Protein AF-A0A067NJ25-F1 (afdb_monomer_lite)

Radius of gyration: 24.59 Å; chains: 1; bounding box: 55×60×72 Å

pLDDT: mean 83.54, std 17.55, range [33.25, 97.06]

Foldseek 3Di:
DDDDDDDDDDPPPPPPPPPLPDAQQAEEEEEEADVVLCVLQVLQVQLCVVSVHHYAYEHEYPDDDWDWDWDDDPPDIRIYTYDHLVCVLVVLVPPPPPPPRAHAEYEYEDDPPVSVVVVVVSCCVSRVRHDYQYFYSVCSNVCSCNSVDDPVCRSCVPVDADEAEAEDAECLPVVVVVLVVQQPDDPRLAAYEYEYEYEPRHDPSNVCCQVPDDRPRYYYYYHYDDPPDD

Secondary structure (DSSP, 8-state):
----PPP--------------SS---EEEEEES-HHHHHHHHHHHHHHHHTT-EEEEEEE-S-SS-EEEEEEETTEEEEEEEE-GGGHHHHHH---TTTT--EEEEEEE---HHHHHHHHHHHHHH-TTSEEEEE-GGGGGG-GGGGG--HHHHHTTTS---EEEEEESS-HHHHHHHHHHHHTS--TT---EEEEEEETT--HHHHHHHHT---TTS-EEEEEE-----

Organism: Pleurotus ostreatus (strain PC15) (NCBI:txid1137138)

Structure (mmCIF, N/CA/C/O backbone):
data_AF-A0A067NJ25-F1
#
_entry.id   AF-A0A067NJ25-F1
#
loop_
_atom_site.group_PDB
_atom_site.id
_atom_site.type_symbol
_atom_site.label_atom_id
_atom_site.label_alt_id
_atom_site.label_comp_id
_atom_site.label_asym_id
_atom_site.label_entity_id
_atom_site.label_seq_id
_atom_site.pdbx_PDB_ins_code
_atom_site.Cartn_x
_atom_site.Cartn_y
_atom_site.Cartn_z
_atom_site.occupancy
_atom_site.B_iso_or_equiv
_atom_site.auth_seq_id
_atom_site.auth_comp_id
_atom_site.auth_asym_id
_atom_site.auth_atom_id
_atom_site.pdbx_PDB_model_num
ATOM 1 N N . MET A 1 1 ? 23.945 -43.051 46.269 1.00 44.06 1 MET A N 1
ATOM 2 C CA . MET A 1 1 ? 24.502 -42.043 45.344 1.00 44.06 1 MET A CA 1
ATOM 3 C C . MET A 1 1 ? 24.541 -42.675 43.962 1.00 44.06 1 MET A C 1
ATOM 5 O O . MET A 1 1 ? 25.275 -43.637 43.794 1.00 44.06 1 MET A O 1
ATOM 9 N N . GLY A 1 2 ? 23.684 -42.213 43.044 1.00 45.31 2 GLY A N 1
ATOM 10 C CA . GLY A 1 2 ? 23.635 -42.672 41.648 1.00 45.31 2 GLY A CA 1
ATOM 11 C C . GLY A 1 2 ? 22.302 -43.292 41.212 1.00 45.31 2 GLY A C 1
ATOM 12 O O . GLY A 1 2 ? 22.283 -44.453 40.821 1.00 45.31 2 GLY A O 1
ATOM 13 N N . GLU A 1 3 ? 21.198 -42.540 41.275 1.00 41.50 3 GLU A N 1
ATOM 14 C CA . GLU A 1 3 ? 19.970 -42.895 40.547 1.00 41.50 3 GLU A CA 1
ATOM 15 C C . GLU A 1 3 ? 20.104 -42.491 39.073 1.00 41.50 3 GLU A C 1
ATOM 17 O O . GLU A 1 3 ? 20.528 -41.385 38.738 1.00 41.50 3 GLU A O 1
ATOM 22 N N . LYS A 1 4 ? 19.781 -43.445 38.201 1.00 45.09 4 LYS A N 1
ATOM 23 C CA . LYS A 1 4 ? 19.880 -43.391 36.744 1.00 45.09 4 LYS A CA 1
ATOM 24 C C . LYS A 1 4 ? 18.556 -42.824 36.212 1.00 45.09 4 LYS A C 1
ATOM 26 O O . LYS A 1 4 ? 17.523 -43.471 36.358 1.00 45.09 4 LYS A O 1
ATOM 31 N N . GLY A 1 5 ? 18.578 -41.609 35.664 1.00 46.38 5 GLY A N 1
ATOM 32 C CA . GLY A 1 5 ? 17.395 -40.947 35.098 1.00 46.38 5 GLY A CA 1
ATOM 33 C C . GLY A 1 5 ? 16.922 -41.594 33.786 1.00 46.38 5 GLY A C 1
ATOM 34 O O . GLY A 1 5 ? 17.742 -42.204 33.092 1.00 46.38 5 GLY A O 1
ATOM 35 N N . PRO A 1 6 ? 15.625 -41.491 33.439 1.00 50.97 6 PRO A N 1
ATOM 36 C CA . PRO A 1 6 ? 15.104 -42.053 32.207 1.00 50.97 6 PRO A CA 1
ATOM 37 C C . PRO A 1 6 ? 15.310 -41.108 31.020 1.00 50.97 6 PRO A C 1
ATOM 39 O O . PRO A 1 6 ? 15.123 -39.895 31.104 1.00 50.97 6 PRO A O 1
ATOM 42 N N . ASP A 1 7 ? 15.681 -41.743 29.917 1.00 48.94 7 ASP A N 1
ATOM 43 C CA . ASP A 1 7 ? 15.799 -41.239 28.556 1.00 48.94 7 ASP A CA 1
ATOM 44 C C . ASP A 1 7 ? 14.390 -40.946 28.006 1.00 48.94 7 ASP A C 1
ATOM 46 O O . ASP A 1 7 ? 13.546 -41.846 27.949 1.00 48.94 7 ASP A O 1
ATOM 50 N N . ILE A 1 8 ? 14.099 -39.689 27.657 1.00 46.50 8 ILE A N 1
ATOM 51 C CA . ILE A 1 8 ? 12.827 -39.29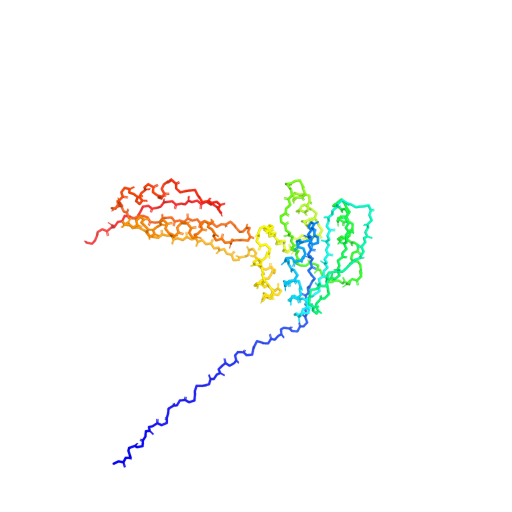1 27.042 1.00 46.50 8 ILE A CA 1
ATOM 52 C C . ILE A 1 8 ? 13.109 -38.332 25.888 1.00 46.50 8 ILE A C 1
ATOM 54 O O . ILE A 1 8 ? 13.515 -37.192 26.093 1.00 46.50 8 ILE A O 1
ATOM 58 N N . GLY A 1 9 ? 12.762 -38.794 24.687 1.00 36.44 9 GLY A N 1
ATOM 59 C CA . GLY A 1 9 ? 12.111 -37.951 23.690 1.00 36.44 9 GLY A CA 1
ATOM 60 C C . GLY A 1 9 ? 13.034 -37.234 22.719 1.00 36.44 9 GLY A C 1
ATOM 61 O O . GLY A 1 9 ? 13.285 -36.041 22.838 1.00 36.44 9 GLY A O 1
ATOM 62 N N . SER A 1 10 ? 13.427 -37.950 21.669 1.00 39.03 10 SER A N 1
ATOM 63 C CA . SER A 1 10 ? 13.806 -37.364 20.388 1.00 39.03 10 SER A CA 1
ATOM 64 C C . SER A 1 10 ? 12.640 -36.535 19.828 1.00 39.03 10 SER A C 1
ATOM 66 O O . SER A 1 10 ? 11.721 -37.082 19.211 1.00 39.03 10 SER A O 1
ATOM 68 N N . GLU A 1 11 ? 12.656 -35.219 20.031 1.00 39.94 11 GLU A N 1
ATOM 69 C CA . GLU A 1 11 ? 11.795 -34.310 19.277 1.00 39.94 11 GLU A CA 1
ATOM 70 C C . GLU A 1 11 ? 12.277 -34.269 17.826 1.00 39.94 11 GLU A C 1
ATOM 72 O O . GLU A 1 11 ? 13.277 -33.640 17.468 1.00 39.94 11 GLU A O 1
ATOM 77 N N . ALA A 1 12 ? 11.546 -34.994 16.983 1.00 36.12 12 ALA A N 1
ATOM 78 C CA . ALA A 1 12 ? 11.598 -34.868 15.544 1.00 36.12 12 ALA A CA 1
ATOM 79 C C . ALA A 1 12 ? 11.289 -33.411 15.171 1.00 36.12 12 ALA A C 1
ATOM 81 O O . ALA A 1 12 ? 10.137 -32.975 15.175 1.00 36.12 12 ALA A O 1
ATOM 82 N N . ARG A 1 13 ? 12.332 -32.649 14.834 1.00 35.91 13 ARG A N 1
ATOM 83 C CA . ARG A 1 13 ? 12.186 -31.400 14.091 1.00 35.91 13 ARG A CA 1
ATOM 84 C C . ARG A 1 13 ? 11.550 -31.742 12.746 1.00 35.91 13 ARG A C 1
ATOM 86 O O . ARG A 1 13 ? 12.239 -32.160 11.819 1.00 35.91 13 ARG A O 1
ATOM 93 N N . LEU A 1 14 ? 10.241 -31.531 12.641 1.00 37.19 14 LEU A N 1
ATOM 94 C CA . LEU A 1 14 ? 9.582 -31.240 11.374 1.00 37.19 14 LEU A CA 1
ATOM 95 C C . LEU A 1 14 ? 10.179 -29.929 10.848 1.00 37.19 14 LEU A C 1
ATOM 97 O O . LEU A 1 14 ? 9.635 -28.845 11.035 1.00 37.19 14 LEU A O 1
ATOM 101 N N . ALA A 1 15 ? 11.345 -30.032 10.213 1.00 36.03 15 ALA A N 1
ATOM 102 C CA . ALA A 1 15 ? 11.743 -29.073 9.208 1.00 36.03 15 ALA A CA 1
ATOM 103 C C . ALA A 1 15 ? 10.715 -29.222 8.085 1.00 36.03 15 ALA A C 1
ATOM 105 O O . ALA A 1 15 ? 10.777 -30.159 7.290 1.00 36.03 15 ALA A O 1
ATOM 106 N N . GLN A 1 16 ? 9.709 -28.350 8.082 1.00 40.19 16 GLN A N 1
ATOM 107 C CA . GLN A 1 16 ? 8.906 -28.128 6.893 1.00 40.19 16 GLN A CA 1
ATOM 108 C C . GLN A 1 16 ? 9.882 -27.679 5.807 1.00 40.19 16 GLN A C 1
ATOM 110 O O . GLN A 1 16 ? 10.397 -26.563 5.840 1.00 40.19 16 GLN A O 1
ATOM 115 N N . SER A 1 17 ? 10.194 -28.604 4.899 1.00 33.25 17 SER A N 1
ATOM 116 C CA . SER A 1 17 ? 10.753 -28.289 3.593 1.00 33.25 17 SER A CA 1
ATOM 117 C C . SER A 1 17 ? 9.773 -27.323 2.948 1.00 33.25 17 SER A C 1
ATOM 119 O O . SER A 1 17 ? 8.694 -27.724 2.514 1.00 33.25 17 SER A O 1
ATOM 121 N N . ILE A 1 18 ? 10.096 -26.033 2.975 1.00 45.59 18 ILE A N 1
ATOM 122 C CA . ILE A 1 18 ? 9.466 -25.079 2.076 1.00 45.59 18 ILE A CA 1
ATOM 123 C C . ILE A 1 18 ? 10.049 -25.438 0.718 1.00 45.59 18 ILE A C 1
ATOM 125 O O . ILE A 1 18 ? 11.137 -24.984 0.367 1.00 45.59 18 ILE A O 1
ATOM 129 N N . ASP A 1 19 ? 9.353 -26.317 0.002 1.00 36.47 19 ASP A N 1
ATOM 130 C CA . ASP A 1 19 ? 9.586 -26.524 -1.417 1.00 36.47 19 ASP A CA 1
ATOM 131 C C . ASP A 1 19 ? 9.537 -25.143 -2.071 1.00 36.47 19 ASP A C 1
ATOM 133 O O . ASP A 1 19 ? 8.488 -24.499 -2.137 1.00 36.47 19 ASP A O 1
ATOM 137 N N . HIS A 1 20 ? 10.703 -24.635 -2.472 1.00 43.62 20 HIS A N 1
ATOM 138 C CA . HIS A 1 20 ? 10.777 -23.444 -3.297 1.00 43.62 20 HIS A CA 1
ATOM 139 C C . HIS A 1 20 ? 10.057 -23.764 -4.606 1.00 43.62 20 HIS A C 1
ATOM 141 O O . HIS A 1 20 ? 10.480 -24.689 -5.309 1.00 43.62 20 HIS A O 1
ATOM 147 N N . PRO A 1 21 ? 8.968 -23.049 -4.941 1.00 46.62 21 PRO A N 1
ATOM 148 C CA . PRO A 1 21 ? 8.290 -23.277 -6.196 1.00 46.62 21 PRO A CA 1
ATOM 149 C C . PRO A 1 21 ? 9.276 -23.029 -7.337 1.00 46.62 21 PRO A C 1
ATOM 151 O O . PRO A 1 21 ? 9.979 -22.020 -7.398 1.00 46.62 21 PRO A O 1
ATOM 154 N N . SER A 1 22 ? 9.326 -24.015 -8.224 1.00 49.44 22 SER A N 1
ATOM 155 C CA . SER A 1 22 ? 9.933 -23.968 -9.544 1.00 49.44 22 SER A CA 1
ATOM 156 C C . SER A 1 22 ? 9.661 -22.632 -10.237 1.00 49.44 22 SER A C 1
ATOM 158 O O . SER A 1 22 ? 8.503 -22.350 -10.514 1.00 49.44 22 SER A O 1
ATOM 160 N N . ALA A 1 23 ? 10.731 -21.895 -10.550 1.00 50.03 23 ALA A N 1
ATOM 161 C CA . ALA A 1 23 ? 10.810 -20.703 -11.400 1.00 50.03 23 ALA A CA 1
ATOM 162 C C . ALA A 1 23 ? 9.822 -19.543 -11.090 1.00 50.03 23 ALA A C 1
ATOM 164 O O . ALA A 1 23 ? 8.614 -19.733 -10.993 1.00 50.03 23 ALA A O 1
ATOM 165 N N . PRO A 1 24 ? 10.298 -18.291 -11.015 1.00 53.53 24 PRO A N 1
ATOM 166 C CA . PRO A 1 24 ? 9.438 -17.131 -10.808 1.00 53.53 24 PRO A CA 1
ATOM 167 C C . PRO A 1 24 ? 8.574 -16.902 -12.057 1.00 53.53 24 PRO A C 1
ATOM 169 O O . PRO A 1 24 ? 9.000 -16.282 -13.028 1.00 53.53 24 PRO A O 1
ATOM 172 N N . SER A 1 25 ? 7.352 -17.433 -12.057 1.00 64.12 25 SER A N 1
ATOM 173 C CA . SER A 1 25 ? 6.362 -17.163 -13.096 1.00 64.12 25 SER A CA 1
ATOM 174 C C . SER A 1 25 ? 5.618 -15.878 -12.739 1.00 64.12 25 SER A C 1
ATOM 176 O O . S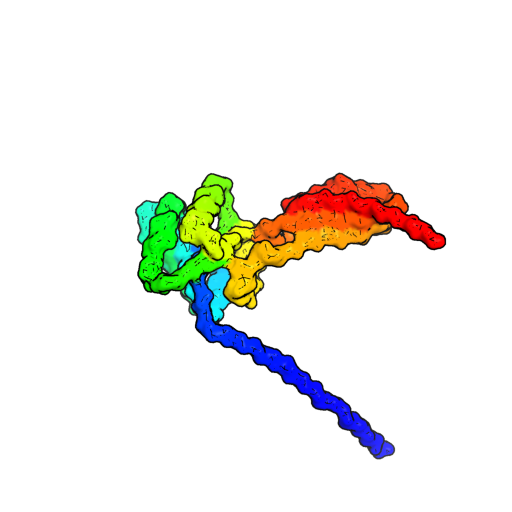ER A 1 25 ? 4.565 -15.932 -12.107 1.00 64.12 25 SER A O 1
ATOM 178 N N . GLY A 1 26 ? 6.193 -14.728 -13.083 1.00 69.75 26 GLY A N 1
ATOM 179 C CA . GLY A 1 26 ? 5.456 -13.473 -13.035 1.00 69.75 26 GLY A CA 1
ATOM 180 C C . GLY A 1 26 ? 6.330 -12.226 -13.008 1.00 69.75 26 GLY A C 1
ATOM 181 O O . GLY A 1 26 ? 7.384 -12.183 -12.371 1.00 69.75 26 GLY A O 1
ATOM 182 N N . GLN A 1 27 ? 5.871 -11.206 -13.727 1.00 85.19 27 GLN A N 1
ATOM 183 C CA . GLN A 1 27 ? 6.541 -9.920 -13.846 1.00 85.19 27 GLN A CA 1
ATOM 184 C C . GLN A 1 27 ? 5.904 -8.892 -12.909 1.00 85.19 27 GLN A C 1
ATOM 186 O O . GLN A 1 27 ? 4.675 -8.820 -12.778 1.00 85.19 27 GLN A O 1
ATOM 191 N N . MET A 1 28 ? 6.755 -8.078 -12.282 1.00 91.12 28 MET A N 1
ATOM 192 C CA . MET A 1 28 ? 6.346 -6.960 -11.441 1.00 91.12 28 MET A CA 1
ATOM 193 C C . MET A 1 28 ? 6.800 -5.621 -12.013 1.00 91.12 28 MET A C 1
ATOM 195 O O . MET A 1 28 ? 7.911 -5.494 -12.531 1.00 91.12 28 MET A O 1
ATOM 199 N N . TYR A 1 29 ? 5.975 -4.596 -11.830 1.00 92.69 29 TYR A N 1
ATOM 200 C CA . TYR A 1 29 ? 6.386 -3.210 -12.021 1.00 92.69 29 TYR A CA 1
ATOM 201 C C . TYR A 1 29 ? 6.438 -2.479 -10.691 1.00 92.69 29 TYR A C 1
ATOM 203 O O . TYR A 1 29 ? 5.554 -2.627 -9.850 1.00 92.69 29 TYR A O 1
ATOM 211 N N . LEU A 1 30 ? 7.454 -1.642 -10.540 1.00 94.81 30 LEU A N 1
ATOM 212 C CA . LEU A 1 30 ? 7.577 -0.673 -9.468 1.00 94.81 30 LEU A CA 1
ATOM 213 C C . LEU A 1 30 ? 7.558 0.724 -10.089 1.00 94.81 30 LEU A C 1
ATOM 215 O O . LEU A 1 30 ? 8.507 1.106 -10.767 1.00 94.81 30 LEU A O 1
ATOM 219 N N . VAL A 1 31 ? 6.472 1.472 -9.894 1.00 93.81 31 VAL A N 1
ATOM 220 C CA . VAL A 1 31 ? 6.268 2.796 -10.501 1.00 93.81 31 VAL A CA 1
ATOM 221 C C . VAL A 1 31 ? 6.258 3.862 -9.411 1.00 93.81 31 VAL A C 1
ATOM 223 O O . VAL A 1 31 ? 5.335 3.913 -8.601 1.00 93.81 31 VAL A O 1
ATOM 226 N N . LEU A 1 32 ? 7.279 4.717 -9.378 1.00 94.31 32 LEU A N 1
ATOM 227 C CA . LEU A 1 32 ? 7.506 5.661 -8.279 1.00 94.31 32 LEU A CA 1
ATOM 228 C C . LEU A 1 32 ? 7.754 7.095 -8.781 1.00 94.31 32 LEU A C 1
ATOM 230 O O . LEU A 1 32 ? 8.290 7.276 -9.871 1.00 94.31 32 LEU A O 1
ATOM 234 N N . PRO A 1 33 ? 7.404 8.136 -8.009 1.00 91.69 33 PRO A N 1
ATOM 235 C CA . PRO A 1 33 ? 7.607 9.520 -8.429 1.00 91.69 33 PRO A CA 1
ATOM 236 C C . PRO A 1 33 ? 9.072 9.968 -8.368 1.00 91.69 33 PRO A C 1
ATOM 238 O O . PRO A 1 33 ? 9.503 10.809 -9.153 1.00 91.69 33 PRO A O 1
ATOM 241 N N . THR A 1 34 ? 9.870 9.464 -7.422 1.00 92.44 34 THR A N 1
ATOM 242 C CA . THR A 1 34 ? 11.241 9.957 -7.232 1.00 92.44 34 THR A CA 1
ATOM 243 C C . THR A 1 34 ? 12.251 8.850 -6.949 1.00 92.44 34 THR A C 1
ATOM 245 O O . THR A 1 34 ? 11.924 7.758 -6.492 1.00 92.44 34 THR A O 1
ATOM 248 N N . VAL A 1 35 ? 13.533 9.169 -7.163 1.00 94.12 35 VAL A N 1
ATOM 249 C CA . VAL A 1 35 ? 14.655 8.303 -6.759 1.00 94.12 35 VAL A CA 1
ATOM 250 C C . VAL A 1 35 ? 14.689 8.118 -5.238 1.00 94.12 35 VAL A C 1
ATOM 252 O O . VAL A 1 35 ? 15.165 7.095 -4.757 1.00 94.12 35 VAL A O 1
ATOM 255 N N . GLN A 1 36 ? 14.186 9.091 -4.470 1.00 95.31 36 GLN A N 1
ATOM 256 C CA . GLN A 1 36 ? 14.100 8.966 -3.018 1.00 95.31 36 GLN A CA 1
ATOM 257 C C . GLN A 1 36 ? 13.078 7.898 -2.615 1.00 95.31 36 GLN A C 1
ATOM 259 O O . GLN A 1 36 ? 13.407 7.048 -1.795 1.00 95.31 36 GLN A O 1
ATOM 264 N N . ASP A 1 37 ? 11.908 7.864 -3.257 1.00 95.75 37 ASP A N 1
ATOM 265 C CA . ASP A 1 37 ? 10.915 6.805 -3.024 1.00 95.75 37 ASP A CA 1
ATOM 266 C C . ASP A 1 37 ? 11.494 5.427 -3.382 1.00 95.75 37 ASP A C 1
ATOM 268 O O . ASP A 1 37 ? 11.318 4.454 -2.650 1.00 95.75 37 ASP A O 1
ATOM 272 N N . LEU A 1 38 ? 12.262 5.351 -4.479 1.00 96.56 38 LEU A N 1
ATOM 273 C CA . LEU A 1 38 ? 12.970 4.126 -4.859 1.00 96.56 38 LEU A CA 1
ATOM 274 C C . LEU A 1 38 ? 14.017 3.719 -3.824 1.00 96.56 38 LEU A C 1
ATOM 276 O O . LEU A 1 38 ? 14.176 2.533 -3.563 1.00 96.56 38 LEU A O 1
ATOM 280 N N . ARG A 1 39 ? 14.727 4.673 -3.219 1.00 96.94 39 ARG A N 1
ATOM 281 C CA . ARG A 1 39 ? 15.700 4.391 -2.158 1.00 96.94 39 ARG A CA 1
ATOM 282 C C . ARG A 1 39 ? 15.033 3.818 -0.914 1.00 96.94 39 ARG A C 1
ATOM 284 O O . ARG A 1 39 ? 15.577 2.895 -0.317 1.00 96.94 39 ARG A O 1
ATOM 291 N N . GLU A 1 40 ? 13.862 4.325 -0.550 1.00 96.94 40 GLU A N 1
ATOM 292 C CA . GLU A 1 40 ? 13.093 3.817 0.590 1.00 96.94 40 GLU A CA 1
ATOM 293 C C . GLU A 1 40 ? 12.525 2.418 0.325 1.00 96.94 40 GLU A C 1
ATOM 295 O O . GLU A 1 40 ? 12.551 1.570 1.214 1.00 96.94 40 GLU A O 1
ATOM 300 N N . LEU A 1 41 ? 12.115 2.136 -0.917 1.00 96.56 41 LEU A N 1
ATOM 301 C CA . LEU A 1 41 ? 11.682 0.803 -1.354 1.00 96.56 41 LEU A CA 1
ATOM 302 C C . LEU A 1 41 ? 12.816 -0.120 -1.815 1.00 96.56 41 LEU A C 1
ATOM 304 O O . LEU A 1 41 ? 12.564 -1.289 -2.116 1.00 96.56 41 LEU A O 1
ATOM 308 N N . ALA A 1 42 ? 14.066 0.346 -1.846 1.00 96.75 42 ALA A N 1
ATOM 309 C CA . ALA A 1 42 ? 15.192 -0.447 -2.324 1.00 96.75 42 ALA A CA 1
ATOM 310 C C . ALA A 1 42 ? 15.345 -1.780 -1.570 1.00 96.75 42 ALA A C 1
ATOM 312 O O . ALA A 1 42 ? 15.544 -2.796 -2.236 1.00 96.75 42 ALA A O 1
ATOM 313 N N . PRO A 1 43 ? 15.181 -1.854 -0.229 1.00 96.31 43 PRO A N 1
ATOM 314 C CA . PRO A 1 43 ? 15.214 -3.134 0.480 1.00 96.31 43 PRO A CA 1
ATOM 315 C C . PRO A 1 43 ? 14.177 -4.142 -0.040 1.00 96.31 43 PRO A C 1
ATOM 317 O O . PRO A 1 43 ? 14.488 -5.328 -0.157 1.00 96.31 43 PRO A O 1
ATOM 320 N N . VAL A 1 44 ? 12.977 -3.671 -0.400 1.00 96.12 44 VAL A N 1
ATOM 321 C CA . VAL A 1 44 ? 11.898 -4.499 -0.960 1.00 96.12 44 VAL A CA 1
ATOM 322 C C . VAL A 1 44 ? 12.255 -4.966 -2.365 1.00 96.12 44 VAL A C 1
ATOM 324 O O . VAL A 1 44 ? 12.255 -6.167 -2.633 1.00 96.12 44 VAL A O 1
ATOM 327 N N . ALA A 1 45 ? 12.640 -4.032 -3.238 1.00 96.12 45 ALA A N 1
ATOM 328 C CA . ALA A 1 45 ? 13.008 -4.338 -4.616 1.00 96.12 45 ALA A CA 1
ATOM 329 C C . ALA A 1 45 ? 14.171 -5.341 -4.689 1.00 96.12 45 ALA A C 1
ATOM 331 O O . ALA A 1 45 ? 14.110 -6.341 -5.403 1.00 96.12 45 ALA A O 1
ATOM 332 N N . CYS A 1 46 ? 15.203 -5.128 -3.874 1.00 96.06 46 CYS A N 1
ATOM 333 C CA . CYS A 1 46 ? 16.344 -6.027 -3.765 1.00 96.06 46 CYS A CA 1
ATOM 334 C C . CYS A 1 46 ? 15.972 -7.399 -3.198 1.00 96.06 46 CYS A C 1
ATOM 336 O O . CYS A 1 46 ? 16.532 -8.408 -3.626 1.00 96.06 46 CYS A O 1
ATOM 338 N N . GLY A 1 47 ? 15.046 -7.458 -2.238 1.00 94.38 47 GLY A N 1
ATOM 339 C CA . GLY A 1 47 ? 14.527 -8.718 -1.712 1.00 94.38 47 GLY A CA 1
ATOM 340 C C . GLY A 1 47 ? 13.816 -9.542 -2.784 1.00 94.38 47 GLY A C 1
ATOM 341 O O . GLY A 1 47 ? 14.105 -10.727 -2.939 1.00 94.38 47 GLY A O 1
ATOM 342 N N . PHE A 1 48 ? 12.973 -8.896 -3.588 1.00 93.50 48 PHE A N 1
ATOM 343 C CA . PHE A 1 48 ? 12.286 -9.524 -4.715 1.00 93.50 48 PHE A CA 1
ATOM 344 C C . PHE A 1 48 ? 13.249 -10.027 -5.797 1.00 93.50 48 PHE A C 1
ATOM 346 O O . PHE A 1 48 ? 13.125 -11.172 -6.230 1.00 93.50 48 PHE A O 1
ATOM 353 N N . LEU A 1 49 ? 14.264 -9.238 -6.166 1.00 92.12 49 LEU A N 1
ATOM 354 C CA . LEU A 1 49 ? 15.301 -9.684 -7.105 1.00 92.12 49 LEU A CA 1
ATOM 355 C C . LEU A 1 49 ? 16.088 -10.891 -6.571 1.00 92.12 49 LEU A C 1
ATOM 357 O O . LEU A 1 49 ? 16.364 -11.825 -7.319 1.00 92.12 49 LEU A O 1
ATOM 361 N N . LYS A 1 50 ? 16.413 -10.920 -5.270 1.00 92.06 50 LYS A N 1
ATOM 362 C CA . LYS A 1 50 ? 17.093 -12.065 -4.633 1.00 92.06 50 LYS A CA 1
ATOM 363 C C . LYS A 1 50 ? 16.252 -13.344 -4.636 1.00 92.06 50 LYS A C 1
ATOM 365 O O . LYS A 1 50 ? 16.824 -14.428 -4.658 1.00 92.06 50 LYS A O 1
ATOM 370 N N . GLN A 1 51 ? 14.924 -13.226 -4.630 1.00 89.75 51 GLN A N 1
ATOM 371 C CA . GLN A 1 51 ? 13.998 -14.357 -4.786 1.00 89.75 51 GLN A CA 1
ATOM 372 C C . GLN A 1 51 ? 13.804 -14.785 -6.247 1.00 89.75 51 GLN A C 1
ATOM 374 O O . GLN A 1 51 ? 13.139 -15.782 -6.513 1.00 89.75 51 GLN A O 1
ATOM 379 N N . GLY A 1 52 ? 14.394 -14.051 -7.194 1.00 89.38 52 GLY A N 1
ATOM 380 C CA . GLY A 1 52 ? 14.331 -14.335 -8.623 1.00 89.38 52 GLY A CA 1
ATOM 381 C C . GLY A 1 52 ? 13.196 -13.630 -9.365 1.00 89.38 52 GLY A C 1
ATOM 382 O O . GLY A 1 52 ? 13.077 -13.822 -10.571 1.00 89.38 52 GLY A O 1
ATOM 383 N N . TYR A 1 53 ? 12.369 -12.808 -8.713 1.00 88.44 53 TYR A N 1
ATOM 384 C CA . TYR A 1 53 ? 11.286 -12.116 -9.417 1.00 88.44 53 TYR A CA 1
ATOM 385 C C . TYR A 1 53 ? 11.824 -11.150 -10.478 1.00 88.44 53 TYR A C 1
ATOM 387 O O . TYR A 1 53 ? 12.787 -10.418 -10.244 1.00 88.44 53 TYR A O 1
ATOM 395 N N . LEU A 1 54 ? 11.164 -11.121 -11.639 1.00 89.00 54 LEU A N 1
ATOM 396 C CA . LEU A 1 54 ? 11.458 -10.161 -12.698 1.00 89.00 54 LEU A CA 1
ATOM 397 C C . LEU A 1 54 ? 10.773 -8.836 -12.379 1.00 89.00 54 LEU A C 1
ATOM 399 O O . LEU A 1 54 ? 9.557 -8.787 -12.186 1.00 89.00 54 LEU A O 1
ATOM 403 N N . MET A 1 55 ? 11.552 -7.758 -12.338 1.00 89.69 55 MET A N 1
ATOM 404 C CA . MET A 1 55 ? 11.056 -6.440 -11.965 1.00 89.69 55 MET A CA 1
ATOM 405 C C . MET A 1 55 ? 11.485 -5.371 -12.957 1.00 89.69 55 MET A C 1
ATOM 407 O O . MET A 1 55 ? 12.653 -5.298 -13.336 1.00 89.69 55 MET A O 1
ATOM 411 N N . LYS A 1 56 ? 10.543 -4.495 -13.306 1.00 91.50 56 LYS A N 1
ATOM 412 C CA . LYS A 1 56 ? 10.816 -3.236 -13.996 1.00 91.50 56 LYS A CA 1
ATOM 413 C C . LYS A 1 56 ? 10.527 -2.058 -13.090 1.00 91.50 56 LYS A C 1
ATOM 415 O O . LYS A 1 56 ? 9.460 -1.979 -12.490 1.00 91.50 56 LYS A O 1
ATOM 420 N N . ILE A 1 57 ? 11.479 -1.138 -13.008 1.00 94.06 57 ILE A N 1
ATOM 421 C CA . ILE A 1 57 ? 11.380 0.035 -12.148 1.00 94.06 57 ILE A CA 1
ATOM 422 C C . ILE A 1 57 ? 11.246 1.266 -13.034 1.00 94.06 57 ILE A C 1
ATOM 424 O O . ILE A 1 57 ? 12.120 1.566 -13.847 1.00 94.06 57 ILE A O 1
ATOM 428 N N . LEU A 1 58 ? 10.137 1.976 -12.877 1.00 92.56 58 LEU A N 1
ATOM 429 C CA . LEU A 1 58 ? 9.818 3.182 -13.620 1.00 92.56 58 LEU A CA 1
ATOM 430 C C . LEU A 1 58 ? 9.726 4.346 -12.647 1.00 92.56 58 LEU A C 1
ATOM 432 O O . LEU A 1 58 ? 8.953 4.309 -11.691 1.00 92.56 58 LEU A O 1
ATOM 436 N N . LEU A 1 59 ? 10.494 5.394 -12.911 1.00 92.12 59 LEU A N 1
ATOM 437 C CA . LEU A 1 59 ? 10.367 6.657 -12.207 1.00 92.12 59 LEU A CA 1
ATOM 438 C C . LEU A 1 59 ? 9.664 7.666 -13.106 1.00 92.12 59 LEU A C 1
ATOM 440 O O . LEU A 1 59 ? 10.108 7.894 -14.231 1.00 92.12 59 LEU A O 1
ATOM 444 N N . TYR A 1 60 ? 8.593 8.289 -12.629 1.00 86.88 60 TYR A N 1
ATOM 445 C CA . TYR A 1 60 ? 7.902 9.328 -13.389 1.00 86.88 60 TYR A CA 1
ATOM 446 C C . TYR A 1 60 ? 8.188 10.711 -12.812 1.00 86.88 60 TYR A C 1
ATOM 448 O O . TYR A 1 60 ? 8.134 10.920 -11.608 1.00 86.88 60 TYR A O 1
ATOM 456 N N . GLY A 1 61 ? 8.473 11.686 -13.668 1.00 76.94 61 GLY A N 1
ATOM 457 C CA . GLY A 1 61 ? 8.769 13.045 -13.228 1.00 76.94 61 GLY A CA 1
ATOM 458 C C . GLY A 1 61 ? 8.792 14.044 -14.375 1.00 76.94 61 GLY A C 1
ATOM 459 O O . GLY A 1 61 ? 8.454 13.729 -15.515 1.00 76.94 61 GLY A O 1
ATOM 460 N N . LEU A 1 62 ? 9.186 15.280 -14.072 1.00 61.94 62 LEU A N 1
ATOM 461 C CA . LEU A 1 62 ? 9.361 16.319 -15.082 1.00 61.94 62 LEU A CA 1
ATOM 462 C C . LEU A 1 62 ? 10.656 16.044 -15.860 1.00 61.94 62 LEU A C 1
ATOM 464 O O . LEU A 1 62 ? 11.753 16.283 -15.364 1.00 61.94 62 LEU A O 1
ATOM 468 N N . GLY A 1 63 ? 10.525 15.511 -17.072 1.00 58.12 63 GLY A N 1
ATOM 469 C CA . GLY A 1 63 ? 11.645 15.236 -17.966 1.00 58.12 63 GLY A CA 1
ATOM 470 C C . GLY A 1 63 ? 11.154 14.876 -19.363 1.00 58.12 63 GLY A C 1
ATOM 471 O O . GLY A 1 63 ? 10.110 14.250 -19.516 1.00 58.12 63 GLY A O 1
ATOM 472 N N . THR A 1 64 ? 11.885 15.304 -20.390 1.00 56.25 64 THR A N 1
ATOM 473 C CA . THR A 1 64 ? 11.506 15.126 -21.803 1.00 56.25 64 THR A CA 1
ATOM 474 C C . THR A 1 64 ? 12.073 13.854 -22.432 1.00 56.25 64 THR A C 1
ATOM 476 O O . THR A 1 64 ? 11.774 13.573 -23.589 1.00 56.25 64 THR A O 1
ATOM 479 N N . HIS A 1 65 ? 12.880 13.078 -21.701 1.00 62.84 65 HIS A N 1
ATOM 480 C CA . HIS A 1 65 ? 13.575 11.913 -22.244 1.00 62.84 65 HIS A CA 1
ATOM 481 C C . HIS A 1 65 ? 13.507 10.710 -21.310 1.00 62.84 65 HIS A C 1
ATOM 483 O O . HIS A 1 65 ? 13.706 10.843 -20.101 1.00 62.84 65 HIS A O 1
ATOM 489 N N . SER A 1 66 ? 13.269 9.542 -21.916 1.00 68.62 66 SER A N 1
ATOM 490 C CA . SER A 1 66 ? 13.463 8.249 -21.272 1.00 68.62 66 SER A CA 1
ATOM 491 C C . SER A 1 66 ? 14.956 8.040 -21.042 1.00 68.62 66 SER A C 1
ATOM 493 O O . SER A 1 66 ? 15.717 7.932 -22.004 1.00 68.62 66 SER A O 1
ATOM 495 N N . ALA A 1 67 ? 15.391 8.050 -19.785 1.00 76.94 67 ALA A N 1
ATOM 496 C CA . ALA A 1 67 ? 16.785 7.814 -19.424 1.00 76.94 67 ALA A CA 1
ATOM 497 C C . ALA A 1 67 ? 16.869 6.597 -18.505 1.00 76.94 67 ALA A C 1
ATOM 499 O O . ALA A 1 67 ? 16.251 6.578 -17.436 1.00 76.94 67 ALA A O 1
ATOM 500 N N . ALA A 1 68 ? 17.626 5.589 -18.937 1.00 84.31 68 ALA A N 1
ATOM 501 C CA . ALA A 1 68 ? 17.998 4.463 -18.096 1.00 84.31 68 ALA A CA 1
ATOM 502 C C . ALA A 1 68 ? 19.109 4.893 -17.132 1.00 84.31 68 ALA A C 1
ATOM 504 O O . ALA A 1 68 ? 20.070 5.553 -17.529 1.00 84.31 68 ALA A O 1
ATOM 505 N N . ASP A 1 69 ? 18.960 4.525 -15.870 1.00 92.44 69 ASP A N 1
ATOM 506 C CA . ASP A 1 69 ? 19.912 4.801 -14.800 1.00 92.44 69 ASP A CA 1
ATOM 507 C C . ASP A 1 69 ? 19.818 3.672 -13.759 1.00 92.44 69 ASP A C 1
ATOM 509 O O . ASP A 1 69 ? 19.029 2.736 -13.916 1.00 92.44 69 ASP A O 1
ATOM 513 N N . PHE A 1 70 ? 20.624 3.713 -12.705 1.00 95.38 70 PHE A N 1
ATOM 514 C CA . PHE A 1 70 ? 20.589 2.709 -11.650 1.00 95.38 70 PHE A CA 1
ATOM 515 C C . PHE A 1 70 ? 20.722 3.326 -10.262 1.00 95.38 70 PHE A C 1
ATOM 517 O O . PHE A 1 70 ? 21.372 4.348 -10.050 1.00 95.38 70 PHE A O 1
ATOM 524 N N . LEU A 1 71 ? 20.085 2.685 -9.288 1.00 96.25 71 LEU A N 1
ATOM 525 C CA . LEU A 1 71 ? 20.302 2.951 -7.875 1.00 96.25 71 LEU A CA 1
ATOM 526 C C . LEU A 1 71 ? 21.109 1.792 -7.292 1.00 96.25 71 LEU A C 1
ATOM 528 O O . LEU A 1 71 ? 20.689 0.639 -7.375 1.00 96.25 71 LEU A O 1
ATOM 532 N N . GLN A 1 72 ? 22.254 2.096 -6.687 1.00 95.31 72 GLN A N 1
ATOM 533 C CA . GLN A 1 72 ? 23.025 1.115 -5.933 1.00 95.31 72 GLN A CA 1
ATOM 534 C C . GLN A 1 72 ? 22.668 1.202 -4.446 1.00 95.31 72 GLN A C 1
ATOM 536 O O . GLN A 1 72 ? 22.783 2.268 -3.842 1.00 95.31 72 GLN A O 1
ATOM 541 N N . GLN A 1 73 ? 22.260 0.071 -3.870 1.00 91.31 73 GLN A N 1
ATOM 542 C CA . GLN A 1 73 ? 21.983 -0.103 -2.445 1.00 91.31 73 GLN A CA 1
ATOM 543 C C . GLN A 1 73 ? 22.805 -1.300 -1.955 1.00 91.31 73 GLN A C 1
ATOM 545 O O . GLN A 1 73 ? 22.498 -2.449 -2.279 1.00 91.31 73 GLN A O 1
ATOM 550 N N . ASP A 1 74 ? 23.877 -1.035 -1.212 1.00 90.31 74 ASP A N 1
ATOM 551 C CA . ASP A 1 74 ? 24.878 -2.033 -0.819 1.00 90.31 74 ASP A CA 1
ATOM 552 C C . ASP A 1 74 ? 25.419 -2.826 -2.032 1.00 90.31 74 ASP A C 1
ATOM 554 O O . ASP A 1 74 ? 26.124 -2.282 -2.887 1.00 90.31 74 ASP A O 1
ATOM 558 N N . THR A 1 75 ? 25.080 -4.117 -2.121 1.00 92.06 75 THR A N 1
ATOM 559 C CA . THR A 1 75 ? 25.459 -5.039 -3.206 1.00 92.06 75 THR A CA 1
ATOM 560 C C . THR A 1 75 ? 24.369 -5.225 -4.262 1.00 92.06 75 THR A C 1
ATOM 562 O O . THR A 1 75 ? 24.559 -5.967 -5.222 1.00 92.06 75 THR A O 1
ATOM 565 N N . CYS A 1 76 ? 23.219 -4.580 -4.088 1.00 95.81 76 CYS A N 1
ATOM 566 C CA . CYS A 1 76 ? 22.089 -4.657 -4.996 1.00 95.81 76 CYS A CA 1
ATOM 567 C C . CYS A 1 76 ? 22.085 -3.460 -5.951 1.00 95.81 76 CYS A C 1
ATOM 569 O O . CYS A 1 76 ? 22.249 -2.313 -5.532 1.00 95.81 76 CYS A O 1
ATOM 571 N N . ILE A 1 77 ? 21.875 -3.733 -7.238 1.00 96.38 77 ILE A N 1
ATOM 572 C CA . ILE A 1 77 ? 21.772 -2.719 -8.287 1.00 96.38 77 ILE A CA 1
ATOM 573 C C . ILE A 1 77 ? 20.347 -2.757 -8.826 1.00 96.38 77 ILE A C 1
ATOM 575 O O . ILE A 1 77 ? 19.882 -3.795 -9.291 1.00 96.38 77 ILE A O 1
ATOM 579 N N . LEU A 1 78 ? 19.667 -1.619 -8.754 1.00 96.69 78 LEU A N 1
ATOM 580 C CA . LEU A 1 78 ? 18.291 -1.442 -9.194 1.00 96.69 78 LEU A CA 1
ATOM 581 C C . LEU A 1 78 ? 18.277 -0.577 -10.459 1.00 96.69 78 LEU A C 1
ATOM 583 O O . LEU A 1 78 ? 18.331 0.651 -10.340 1.00 96.69 78 LEU A O 1
ATOM 587 N N . PRO A 1 79 ? 18.243 -1.177 -11.662 1.00 95.31 79 PRO A N 1
ATOM 588 C CA . PRO A 1 79 ? 18.082 -0.416 -12.892 1.00 95.31 79 PRO A CA 1
ATOM 589 C C . PRO A 1 79 ? 16.674 0.178 -12.945 1.00 95.31 79 PRO A C 1
ATOM 591 O O . PRO A 1 79 ? 15.691 -0.508 -12.659 1.00 95.31 79 PRO A O 1
ATOM 594 N N . TYR A 1 80 ? 16.573 1.448 -13.317 1.00 94.00 80 TYR A N 1
ATOM 595 C CA . TYR A 1 80 ? 15.301 2.138 -13.464 1.00 94.00 80 TYR A CA 1
ATOM 596 C C . TYR A 1 80 ? 15.283 3.030 -14.702 1.00 94.00 80 TYR A C 1
ATOM 598 O O . TYR A 1 80 ? 16.310 3.534 -15.158 1.00 94.00 80 TYR A O 1
ATOM 606 N N . THR A 1 81 ? 14.086 3.262 -15.228 1.00 91.62 81 THR A N 1
ATOM 607 C CA . THR A 1 81 ? 13.858 4.175 -16.348 1.00 91.62 81 THR A CA 1
ATOM 608 C C . THR A 1 81 ? 13.107 5.398 -15.854 1.00 91.62 81 THR A C 1
ATOM 610 O O . THR A 1 81 ? 12.041 5.273 -15.255 1.00 91.62 81 THR A O 1
ATOM 613 N N . ARG A 1 82 ? 13.650 6.591 -16.101 1.00 90.44 82 ARG A N 1
ATOM 614 C CA . ARG A 1 82 ? 12.953 7.859 -15.849 1.00 90.44 82 ARG A CA 1
ATOM 615 C C . ARG A 1 82 ? 12.135 8.265 -17.057 1.00 90.44 82 ARG A C 1
ATOM 617 O O . ARG A 1 82 ? 12.679 8.247 -18.148 1.00 90.44 82 ARG A O 1
ATOM 624 N N . SER A 1 83 ? 10.890 8.688 -16.870 1.00 87.12 83 SER A N 1
ATOM 625 C CA . SER A 1 83 ? 10.066 9.219 -17.957 1.00 87.12 83 SER A CA 1
ATOM 626 C C . SER A 1 83 ? 9.068 10.276 -17.497 1.00 87.12 83 SER A C 1
ATOM 628 O O . SER A 1 83 ? 8.861 10.484 -16.300 1.00 87.12 83 SER A O 1
ATOM 630 N N . SER A 1 84 ? 8.433 10.948 -18.455 1.00 85.75 84 SER A N 1
ATOM 631 C CA . SER A 1 84 ? 7.292 11.801 -18.166 1.00 85.75 84 SER A CA 1
ATOM 632 C C . SER A 1 84 ? 6.074 10.959 -17.802 1.00 85.75 84 SER A C 1
ATOM 634 O O . SER A 1 84 ? 5.866 9.846 -18.291 1.00 85.75 84 SER A O 1
ATOM 636 N N . PHE A 1 85 ? 5.222 11.527 -16.957 1.00 81.00 85 PHE A N 1
ATOM 637 C CA . PHE A 1 85 ? 3.997 10.865 -16.531 1.00 81.00 85 PHE A CA 1
ATOM 638 C C . PHE A 1 85 ? 3.050 10.544 -17.705 1.00 81.00 85 PHE A C 1
ATOM 640 O O . PHE A 1 85 ? 2.396 9.505 -17.719 1.00 81.00 85 PHE A O 1
ATOM 647 N N . SER A 1 86 ? 3.035 11.393 -18.738 1.00 80.12 86 SER A N 1
ATOM 648 C CA . SER A 1 86 ? 2.228 11.190 -19.946 1.00 80.12 86 SER A CA 1
ATOM 649 C C . SER A 1 86 ? 2.727 10.054 -20.841 1.00 80.12 86 SER A C 1
ATOM 651 O O . SER A 1 86 ? 1.943 9.540 -21.628 1.00 80.12 86 SER A O 1
ATOM 653 N N . ALA A 1 87 ? 4.007 9.680 -20.741 1.00 82.56 87 ALA A N 1
ATOM 654 C CA . ALA A 1 87 ? 4.625 8.623 -21.543 1.00 82.56 87 ALA A CA 1
ATOM 655 C C . ALA A 1 87 ? 4.553 7.239 -20.870 1.00 82.56 87 ALA A C 1
ATOM 657 O O . ALA A 1 87 ? 4.957 6.243 -21.467 1.00 82.56 87 ALA A O 1
ATOM 658 N N . LEU A 1 88 ? 4.038 7.153 -19.635 1.00 78.94 88 LEU A N 1
ATOM 659 C CA . LEU A 1 88 ? 3.861 5.877 -18.936 1.00 78.94 88 LEU A CA 1
ATOM 660 C C . LEU A 1 88 ? 3.046 4.852 -19.734 1.00 78.94 88 LEU A C 1
ATOM 662 O O . LEU A 1 88 ? 3.477 3.702 -19.768 1.00 78.94 88 LEU A O 1
ATOM 666 N N . PRO A 1 89 ? 1.926 5.212 -20.399 1.00 79.38 89 PRO A N 1
ATOM 667 C CA . PRO A 1 89 ? 1.181 4.246 -21.189 1.00 79.38 89 PRO A CA 1
ATOM 668 C C . PRO A 1 89 ? 2.033 3.596 -22.281 1.00 79.38 89 PRO A C 1
ATOM 670 O O . PRO A 1 89 ? 1.923 2.392 -22.481 1.00 79.38 89 PRO A O 1
ATOM 673 N N . ASP A 1 90 ? 2.887 4.367 -22.950 1.00 76.62 90 ASP A N 1
ATOM 674 C CA . ASP A 1 90 ? 3.715 3.859 -24.043 1.00 76.62 90 ASP A 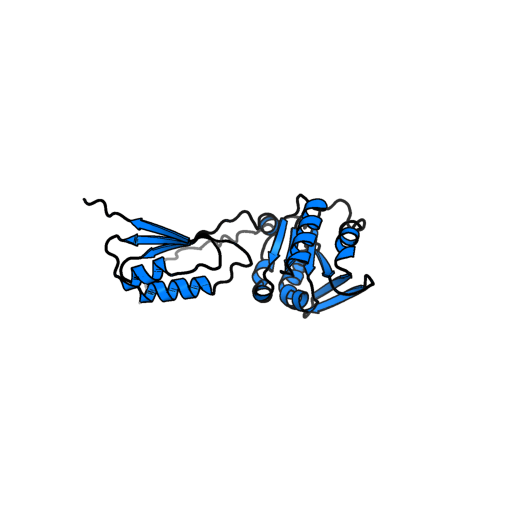CA 1
ATOM 675 C C . ASP A 1 90 ? 4.816 2.936 -23.503 1.00 76.62 90 ASP A C 1
ATOM 677 O O . ASP A 1 90 ? 4.999 1.837 -24.011 1.00 76.62 90 ASP A O 1
ATOM 681 N N . ILE A 1 91 ? 5.471 3.310 -22.397 1.00 73.56 91 ILE A N 1
ATOM 682 C CA . ILE A 1 91 ? 6.533 2.499 -21.766 1.00 73.56 91 ILE A CA 1
ATOM 683 C C . ILE A 1 91 ? 6.006 1.175 -21.214 1.00 73.56 91 ILE A C 1
ATOM 685 O O . ILE A 1 91 ? 6.696 0.158 -21.238 1.00 73.56 91 ILE A O 1
ATOM 689 N N . LEU A 1 92 ? 4.791 1.193 -20.673 1.00 72.75 92 LEU A N 1
ATOM 690 C CA . LEU A 1 92 ? 4.137 -0.000 -20.153 1.00 72.75 92 LEU A CA 1
ATOM 691 C C . LEU A 1 92 ? 3.693 -0.954 -21.277 1.00 72.75 92 LEU A C 1
ATOM 693 O O . LEU A 1 92 ? 3.529 -2.142 -21.020 1.00 72.75 92 LEU A O 1
ATOM 697 N N . VAL A 1 93 ? 3.504 -0.452 -22.504 1.00 69.75 93 VAL A N 1
ATOM 698 C CA . VAL A 1 93 ? 3.099 -1.241 -23.682 1.00 69.75 93 VAL A CA 1
ATOM 699 C C . VAL A 1 93 ? 4.299 -1.747 -24.479 1.00 69.75 93 VAL A C 1
ATOM 701 O O . VAL A 1 93 ? 4.244 -2.864 -24.981 1.00 69.75 93 VAL A O 1
ATOM 704 N N . ASP A 1 94 ? 5.383 -0.971 -24.563 1.00 61.72 94 ASP A N 1
ATOM 705 C CA . ASP A 1 94 ? 6.585 -1.294 -25.351 1.00 61.72 94 ASP A CA 1
ATOM 706 C C . ASP A 1 94 ? 7.451 -2.404 -24.724 1.00 61.72 94 ASP A C 1
ATOM 708 O O . ASP A 1 94 ? 8.588 -2.647 -25.126 1.00 61.72 94 ASP A O 1
ATOM 712 N N . ASP A 1 95 ? 6.920 -3.119 -23.730 1.00 57.28 95 ASP A N 1
ATOM 713 C CA . ASP A 1 95 ? 7.575 -4.276 -23.139 1.00 57.28 95 ASP A CA 1
ATOM 714 C C . ASP A 1 95 ? 7.433 -5.534 -24.009 1.00 57.28 95 ASP A C 1
ATOM 716 O O . ASP A 1 95 ? 6.883 -6.558 -23.608 1.00 57.28 95 ASP A O 1
ATOM 720 N N . HIS A 1 96 ? 7.926 -5.438 -25.240 1.00 50.31 96 HIS A N 1
ATOM 721 C CA . HIS A 1 96 ? 8.048 -6.562 -26.163 1.00 50.31 96 HIS A CA 1
ATOM 722 C C . HIS A 1 96 ? 9.271 -7.455 -25.861 1.00 50.31 96 HIS A C 1
ATOM 724 O O . HIS A 1 96 ? 9.365 -8.558 -26.402 1.00 50.31 96 HIS A O 1
ATOM 730 N N . ASP A 1 97 ? 10.178 -7.023 -24.976 1.00 50.09 97 ASP A N 1
ATOM 731 C CA . ASP A 1 97 ? 11.471 -7.677 -24.719 1.00 50.09 97 ASP A CA 1
ATOM 732 C C . ASP A 1 97 ? 11.417 -8.850 -23.720 1.00 50.09 97 ASP A C 1
ATOM 734 O O . ASP A 1 97 ? 12.391 -9.595 -23.599 1.00 50.09 97 ASP A O 1
ATOM 738 N N . LEU A 1 98 ? 10.302 -9.058 -23.008 1.00 52.62 98 LEU A N 1
ATOM 739 C CA . LEU A 1 98 ? 10.202 -10.079 -21.949 1.00 52.62 98 LEU A CA 1
ATOM 740 C C . LEU A 1 98 ? 9.336 -11.305 -22.291 1.00 52.62 98 LEU A C 1
ATOM 742 O O . LEU A 1 98 ? 9.143 -12.191 -21.454 1.00 52.62 98 LEU A O 1
ATOM 746 N N . GLY A 1 99 ? 8.886 -11.429 -23.542 1.00 53.41 99 GLY A N 1
ATOM 747 C CA . GLY A 1 99 ? 8.098 -12.576 -23.998 1.00 53.41 99 GLY A CA 1
ATOM 748 C C . GLY A 1 99 ? 6.654 -12.578 -23.460 1.00 53.41 99 GLY A C 1
ATOM 749 O O . GLY A 1 99 ? 6.147 -11.545 -23.040 1.00 53.41 99 GLY A O 1
ATOM 750 N N . PRO A 1 100 ? 5.940 -13.718 -23.484 1.00 56.41 100 PRO A N 1
ATOM 751 C CA . PRO A 1 100 ? 4.504 -13.791 -23.178 1.00 56.41 100 PRO A CA 1
ATOM 752 C C . PRO A 1 100 ? 4.166 -13.732 -21.674 1.00 56.41 100 PRO A C 1
ATOM 754 O O . PRO A 1 100 ? 3.059 -14.111 -21.285 1.00 56.41 100 PRO A O 1
ATOM 757 N N . ILE A 1 101 ? 5.102 -13.329 -20.810 1.00 60.66 101 ILE A N 1
ATOM 758 C CA . ILE A 1 101 ? 4.867 -13.282 -19.363 1.00 60.66 101 ILE A CA 1
ATOM 759 C C . ILE A 1 101 ? 4.016 -12.047 -19.069 1.00 60.66 101 ILE A C 1
ATOM 761 O O . ILE A 1 101 ? 4.447 -10.920 -19.272 1.00 60.66 101 ILE A O 1
ATOM 765 N N . ALA A 1 102 ? 2.785 -12.257 -18.607 1.00 72.19 102 ALA A N 1
ATOM 766 C CA . ALA A 1 102 ? 1.915 -11.155 -18.227 1.00 72.19 102 ALA A CA 1
ATOM 767 C C . ALA A 1 102 ? 2.463 -10.446 -16.977 1.00 72.19 102 ALA A C 1
ATOM 769 O O . ALA A 1 102 ? 2.872 -11.094 -16.013 1.00 72.19 102 ALA A O 1
ATOM 770 N N . THR A 1 103 ? 2.412 -9.115 -16.960 1.00 78.56 103 THR A N 1
ATOM 771 C CA . THR A 1 103 ? 2.541 -8.336 -15.724 1.00 78.56 103 THR A CA 1
ATOM 772 C C . THR A 1 103 ? 1.389 -8.673 -14.792 1.00 78.56 103 THR A C 1
ATOM 774 O O . THR A 1 103 ? 0.226 -8.495 -15.158 1.00 78.56 103 THR A O 1
ATOM 777 N N . GLU A 1 104 ? 1.696 -9.114 -13.572 1.00 86.81 104 GLU A N 1
ATOM 778 C CA . GLU A 1 104 ? 0.659 -9.546 -12.621 1.00 86.81 104 GLU A CA 1
ATOM 779 C C . GLU A 1 104 ? 0.636 -8.723 -11.335 1.00 86.81 104 GLU A C 1
ATOM 781 O O . GLU A 1 104 ? -0.366 -8.750 -10.623 1.00 86.81 104 GLU A O 1
ATOM 786 N N . VAL A 1 105 ? 1.703 -7.979 -11.034 1.00 93.62 105 VAL A N 1
ATOM 787 C CA . VAL A 1 105 ? 1.779 -7.117 -9.848 1.00 93.62 105 VAL A CA 1
ATOM 788 C C . VAL A 1 105 ? 2.368 -5.765 -10.233 1.00 93.62 105 VAL A C 1
ATOM 790 O O . VAL A 1 105 ? 3.405 -5.686 -10.888 1.00 93.62 105 VAL A O 1
ATOM 793 N N . ILE A 1 106 ? 1.712 -4.687 -9.815 1.00 94.62 106 ILE A N 1
ATOM 794 C CA . ILE A 1 106 ? 2.186 -3.318 -10.020 1.00 94.62 106 ILE A CA 1
ATOM 795 C C . ILE A 1 106 ? 2.165 -2.616 -8.672 1.00 94.62 106 ILE A C 1
ATOM 797 O O . ILE A 1 106 ? 1.102 -2.445 -8.082 1.00 94.62 106 ILE A O 1
ATOM 801 N N . ILE A 1 107 ? 3.334 -2.210 -8.190 1.00 95.62 107 ILE A N 1
ATOM 802 C CA . ILE A 1 107 ? 3.506 -1.479 -6.937 1.00 95.62 107 ILE A CA 1
ATOM 803 C C . ILE A 1 107 ? 3.731 -0.009 -7.273 1.00 95.62 107 ILE A C 1
ATOM 805 O O . ILE A 1 107 ? 4.601 0.329 -8.076 1.00 95.62 107 ILE A O 1
ATOM 809 N N . THR A 1 108 ? 2.954 0.869 -6.652 1.00 95.12 108 THR A N 1
ATOM 810 C CA . THR A 1 108 ? 3.066 2.321 -6.804 1.00 95.12 108 THR A CA 1
ATOM 811 C C . THR A 1 108 ? 3.107 2.981 -5.437 1.00 95.12 108 THR A C 1
ATOM 813 O O . THR A 1 108 ? 2.513 2.457 -4.498 1.00 95.12 108 THR A O 1
ATOM 816 N N . SER A 1 109 ? 3.719 4.154 -5.311 1.00 94.25 109 SER A N 1
ATOM 817 C CA . SER A 1 109 ? 3.502 4.992 -4.127 1.00 94.25 109 SER A CA 1
ATOM 818 C C . SER A 1 109 ? 2.329 5.953 -4.338 1.00 94.25 109 SER A C 1
ATOM 820 O O . SER A 1 109 ? 1.825 6.090 -5.457 1.00 94.25 109 SER A O 1
ATOM 822 N N . ASP A 1 110 ? 1.893 6.640 -3.282 1.00 88.00 110 ASP A N 1
ATOM 823 C CA . ASP A 1 110 ? 0.964 7.755 -3.425 1.00 88.00 110 ASP A CA 1
ATOM 824 C C . ASP A 1 110 ? 1.521 8.862 -4.330 1.00 88.00 110 ASP A C 1
ATOM 826 O O . ASP A 1 110 ? 2.722 8.947 -4.620 1.00 88.00 110 ASP A O 1
ATOM 830 N N . MET A 1 111 ? 0.595 9.684 -4.817 1.00 85.69 111 MET A N 1
ATOM 831 C CA . MET A 1 111 ? 0.862 10.834 -5.664 1.00 85.69 111 MET A CA 1
ATOM 832 C C . MET A 1 111 ? -0.304 11.818 -5.597 1.00 85.69 111 MET A C 1
ATOM 834 O O . MET A 1 111 ? -1.329 11.544 -4.966 1.00 85.69 111 MET A O 1
ATOM 838 N N . GLY A 1 112 ? -0.156 12.958 -6.276 1.00 85.31 112 GLY A N 1
ATOM 839 C CA . GLY A 1 112 ? -1.233 13.932 -6.423 1.00 85.31 112 GLY A CA 1
ATOM 840 C C . GLY A 1 112 ? -2.512 13.301 -6.998 1.00 85.31 112 GLY A C 1
ATOM 841 O O . GLY A 1 112 ? -2.455 12.294 -7.708 1.00 85.31 112 GLY A O 1
ATOM 842 N N . PRO A 1 113 ? -3.697 13.857 -6.687 1.00 85.25 113 PRO A N 1
ATOM 843 C CA . PRO A 1 113 ? -4.977 13.232 -7.027 1.00 85.25 113 PRO A CA 1
ATOM 844 C C . PRO A 1 113 ? -5.174 13.048 -8.539 1.00 85.25 113 PRO A C 1
ATOM 846 O O . PRO A 1 113 ? -5.755 12.050 -8.969 1.00 85.25 113 PRO A O 1
ATOM 849 N N . SER A 1 114 ? -4.670 13.984 -9.348 1.00 85.56 114 SER A N 1
ATOM 850 C CA . SER A 1 114 ? -4.748 13.929 -10.811 1.00 85.56 114 SER A CA 1
ATOM 851 C C . SER A 1 114 ? -3.891 12.799 -11.377 1.00 85.56 114 SER A C 1
ATOM 853 O O . SER A 1 114 ? -4.355 12.014 -12.207 1.00 85.56 114 SER A O 1
ATOM 855 N N . GLU A 1 115 ? -2.655 12.684 -10.896 1.00 85.19 115 GLU A N 1
ATOM 856 C CA . GLU A 1 115 ? -1.722 11.630 -11.273 1.00 85.19 115 GLU A CA 1
ATOM 857 C C . GLU A 1 115 ? -2.251 10.267 -10.812 1.00 85.19 115 GLU A C 1
ATOM 859 O O . GLU A 1 115 ? -2.333 9.330 -11.601 1.00 85.19 115 GLU A O 1
ATOM 864 N N . ALA A 1 116 ? -2.737 10.163 -9.574 1.00 86.06 116 ALA A N 1
ATOM 865 C CA . ALA A 1 116 ? -3.261 8.913 -9.034 1.00 86.06 116 ALA A CA 1
ATOM 866 C C . ALA A 1 116 ? -4.423 8.384 -9.887 1.00 86.06 116 ALA A C 1
ATOM 868 O O . ALA A 1 116 ? -4.479 7.193 -10.208 1.00 86.06 116 ALA A O 1
ATOM 869 N N . LEU A 1 117 ? -5.328 9.274 -10.310 1.00 87.75 117 LEU A N 1
ATOM 870 C CA . LEU A 1 117 ? -6.457 8.914 -11.162 1.00 87.75 117 LEU A CA 1
ATOM 871 C C . LEU A 1 117 ? -6.005 8.441 -12.550 1.00 87.75 117 LEU A C 1
ATOM 873 O O . LEU A 1 117 ? -6.483 7.411 -13.032 1.00 87.75 117 LEU A O 1
ATOM 877 N N . PHE A 1 118 ? -5.079 9.163 -13.184 1.00 86.94 118 PHE A N 1
ATOM 878 C CA . PHE A 1 118 ? -4.551 8.799 -14.499 1.00 86.94 118 PHE A CA 1
ATOM 879 C C . PHE A 1 118 ? -3.789 7.473 -14.467 1.00 86.94 118 PHE A C 1
ATOM 881 O O . PHE A 1 118 ? -4.007 6.619 -15.330 1.00 86.94 118 PHE A O 1
ATOM 888 N N . LEU A 1 119 ? -2.922 7.269 -13.471 1.00 86.94 119 LEU A N 1
ATOM 889 C CA . LEU A 1 119 ? -2.143 6.040 -13.356 1.00 86.94 119 LEU A CA 1
ATOM 890 C C . LEU A 1 119 ? -3.063 4.847 -13.105 1.00 86.94 119 LEU A C 1
ATOM 892 O O . LEU A 1 119 ? -2.947 3.830 -13.784 1.00 86.94 119 LEU A O 1
ATOM 896 N N . LYS A 1 120 ? -4.044 4.994 -12.207 1.00 88.94 120 LYS A N 1
ATOM 897 C CA . LYS A 1 120 ? -5.051 3.958 -11.948 1.00 88.94 120 LYS A CA 1
ATOM 898 C C . LYS A 1 120 ? -5.848 3.606 -13.205 1.00 88.94 120 LYS A C 1
ATOM 900 O O . LYS A 1 120 ? -6.091 2.428 -13.467 1.00 88.94 120 LYS A O 1
ATOM 905 N N . ALA A 1 121 ? -6.242 4.602 -14.001 1.00 88.75 121 ALA A N 1
ATOM 906 C CA . ALA A 1 121 ? -6.926 4.376 -15.274 1.00 88.75 121 ALA A CA 1
ATOM 907 C C . ALA A 1 121 ? -6.026 3.659 -16.298 1.00 88.75 121 ALA A C 1
ATOM 909 O O . ALA A 1 121 ? -6.486 2.740 -16.977 1.00 88.75 121 ALA A O 1
ATOM 910 N N . THR A 1 122 ? -4.749 4.042 -16.372 1.00 87.38 122 THR A N 1
ATOM 911 C CA . THR A 1 122 ? -3.747 3.438 -17.264 1.00 87.38 122 THR A CA 1
ATOM 912 C C . THR A 1 122 ? -3.501 1.976 -16.904 1.00 87.38 122 THR A C 1
ATOM 914 O O . THR A 1 122 ? -3.673 1.106 -17.757 1.00 87.38 122 THR A O 1
ATOM 917 N N . ILE A 1 123 ? -3.218 1.693 -15.628 1.00 88.31 123 ILE A N 1
ATOM 918 C CA . ILE A 1 123 ? -3.020 0.335 -15.109 1.00 88.31 123 ILE A CA 1
ATOM 919 C C . ILE A 1 123 ? -4.246 -0.530 -15.397 1.00 88.31 123 ILE A C 1
ATOM 921 O O . ILE A 1 123 ? -4.114 -1.603 -15.974 1.00 88.31 123 ILE A O 1
ATOM 925 N N . LYS A 1 124 ? -5.454 -0.051 -15.077 1.00 89.06 124 LYS A N 1
ATOM 926 C CA . LYS A 1 124 ? -6.688 -0.816 -15.304 1.00 89.06 124 LYS A CA 1
ATOM 927 C C . LYS A 1 124 ? -6.922 -1.141 -16.783 1.00 89.06 124 LYS A C 1
ATOM 929 O O . LYS A 1 124 ? -7.492 -2.182 -17.095 1.00 89.06 124 LYS A O 1
ATOM 934 N N . ARG A 1 125 ? -6.525 -0.243 -17.690 1.00 86.44 125 ARG A N 1
ATOM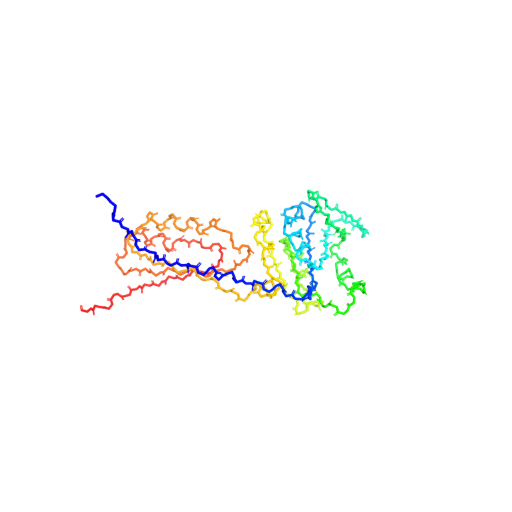 935 C CA . ARG A 1 125 ? -6.685 -0.426 -19.137 1.00 86.44 125 ARG A CA 1
ATOM 936 C C . ARG A 1 125 ? -5.657 -1.400 -19.711 1.00 86.44 125 ARG A C 1
ATOM 938 O O . ARG A 1 125 ? -6.022 -2.211 -20.553 1.00 86.44 125 ARG A O 1
ATOM 945 N N . GLN A 1 126 ? -4.397 -1.281 -19.303 1.00 83.69 126 GLN A N 1
ATOM 946 C CA . GLN A 1 126 ? -3.284 -2.040 -19.883 1.00 83.69 126 GLN A CA 1
ATOM 947 C C . GLN A 1 126 ? -3.077 -3.393 -19.206 1.00 83.69 126 GLN A C 1
ATOM 949 O O . GLN A 1 126 ? -2.767 -4.375 -19.871 1.00 83.69 126 GLN A O 1
ATOM 954 N N . PHE A 1 127 ? -3.325 -3.458 -17.900 1.00 86.81 127 PHE A N 1
ATOM 955 C CA . PHE A 1 127 ? -3.127 -4.642 -17.073 1.00 86.81 127 PHE A CA 1
ATOM 956 C C . PHE A 1 127 ? -4.391 -4.947 -16.257 1.00 86.81 127 PHE A C 1
ATOM 958 O O . PHE A 1 127 ? -4.374 -4.889 -15.027 1.00 86.81 127 PHE A O 1
ATOM 965 N N . PRO A 1 128 ? -5.516 -5.292 -16.912 1.00 85.88 128 PRO A N 1
ATOM 966 C CA . PRO A 1 128 ? -6.798 -5.501 -16.233 1.00 85.88 128 PRO A CA 1
ATOM 967 C C . PRO A 1 128 ? -6.785 -6.646 -15.208 1.00 85.88 128 PRO A C 1
ATOM 969 O O . PRO A 1 128 ? -7.678 -6.716 -14.367 1.00 85.88 128 PRO A O 1
ATOM 972 N N . LEU A 1 129 ? -5.799 -7.546 -15.289 1.00 87.75 129 LEU A N 1
ATOM 973 C CA . LEU A 1 129 ? -5.630 -8.691 -14.392 1.00 87.75 129 LEU A CA 1
ATOM 974 C C . LEU A 1 129 ? -4.509 -8.499 -13.361 1.00 87.75 129 LEU A C 1
ATOM 976 O O . LEU A 1 129 ? -4.335 -9.370 -12.510 1.00 87.75 129 LEU A O 1
ATOM 980 N N . ALA A 1 130 ? -3.750 -7.401 -13.431 1.00 90.25 130 ALA A N 1
ATOM 981 C CA . ALA A 1 130 ? -2.671 -7.156 -12.487 1.00 90.25 130 ALA A CA 1
ATOM 982 C C . ALA A 1 130 ? -3.210 -6.652 -11.147 1.00 90.25 130 ALA A C 1
ATOM 984 O O . ALA A 1 130 ? -4.108 -5.808 -11.076 1.00 90.25 130 ALA A O 1
ATOM 985 N N . THR A 1 131 ? -2.598 -7.130 -10.072 1.00 94.44 131 THR A N 1
ATOM 986 C CA . THR A 1 131 ? -2.829 -6.618 -8.729 1.00 94.44 131 THR A CA 1
ATOM 987 C C . THR A 1 131 ? -2.069 -5.308 -8.563 1.00 94.44 131 THR A C 1
ATOM 989 O O . THR A 1 131 ? -0.839 -5.278 -8.565 1.00 94.44 131 THR A O 1
ATOM 992 N N . HIS A 1 132 ? -2.811 -4.208 -8.432 1.00 94.62 132 HIS A N 1
ATOM 993 C CA . HIS A 1 132 ? -2.253 -2.879 -8.181 1.00 94.62 132 HIS A CA 1
ATOM 994 C C . HIS A 1 132 ? -2.148 -2.621 -6.677 1.00 94.62 132 HIS A C 1
ATOM 996 O O . HIS A 1 132 ? -3.168 -2.514 -6.005 1.00 94.62 132 HIS A O 1
ATOM 1002 N N . ILE A 1 133 ? -0.930 -2.517 -6.153 1.00 95.31 133 ILE A N 1
ATOM 1003 C CA . ILE A 1 133 ? -0.631 -2.210 -4.751 1.00 95.31 133 ILE A CA 1
ATOM 1004 C C . ILE A 1 133 ? -0.202 -0.745 -4.676 1.00 95.31 133 ILE A C 1
ATOM 1006 O O . ILE A 1 133 ? 0.811 -0.369 -5.263 1.00 95.31 133 ILE A O 1
ATOM 1010 N N . GLN A 1 134 ? -0.963 0.083 -3.963 1.00 94.62 134 GLN A N 1
ATOM 1011 C CA . GLN A 1 134 ? -0.642 1.495 -3.767 1.00 94.62 134 GLN A CA 1
ATOM 1012 C C . GLN A 1 134 ? -0.227 1.737 -2.314 1.00 94.62 134 GLN A C 1
ATOM 1014 O O . GLN A 1 134 ? -1.038 1.564 -1.412 1.00 94.62 134 GLN A O 1
ATOM 1019 N N . LEU A 1 135 ? 1.020 2.155 -2.105 1.00 95.75 135 LEU A N 1
ATOM 1020 C CA . LEU A 1 135 ? 1.604 2.398 -0.786 1.00 95.75 135 LEU A CA 1
ATOM 1021 C C . LEU A 1 135 ? 1.621 3.903 -0.461 1.00 95.75 135 LEU A C 1
ATOM 1023 O O . LEU A 1 135 ? 2.065 4.685 -1.304 1.00 95.75 135 LEU A O 1
ATOM 1027 N N . PRO A 1 136 ? 1.205 4.337 0.740 1.00 94.69 136 PRO A N 1
ATOM 1028 C CA . PRO A 1 136 ? 1.414 5.711 1.199 1.00 94.69 136 PRO A CA 1
ATOM 1029 C C . PRO A 1 136 ? 2.905 6.055 1.235 1.00 94.69 136 PRO A C 1
ATOM 1031 O O . PRO A 1 136 ? 3.729 5.221 1.630 1.00 94.69 136 PRO A O 1
ATOM 1034 N N . ARG A 1 137 ? 3.279 7.270 0.821 1.00 94.19 137 ARG A N 1
ATOM 1035 C CA . ARG A 1 137 ? 4.696 7.660 0.748 1.00 94.19 137 ARG A CA 1
ATOM 1036 C C . ARG A 1 137 ? 5.346 7.720 2.125 1.00 94.19 137 ARG A C 1
ATOM 1038 O O . ARG A 1 137 ? 6.500 7.333 2.271 1.00 94.19 137 ARG A O 1
ATOM 1045 N N . GLU A 1 138 ? 4.600 8.123 3.147 1.00 94.00 138 GLU A N 1
ATOM 1046 C CA . GLU A 1 138 ? 5.052 8.148 4.541 1.00 94.00 138 GLU A CA 1
ATOM 1047 C C . GLU A 1 138 ? 5.385 6.761 5.116 1.00 94.00 138 GLU A C 1
ATOM 1049 O O . GLU A 1 138 ? 6.101 6.656 6.118 1.00 94.00 138 GLU A O 1
ATOM 1054 N N . ASP A 1 139 ? 4.887 5.698 4.481 1.00 95.94 139 ASP A N 1
ATOM 1055 C CA . ASP A 1 139 ? 5.032 4.328 4.956 1.00 95.94 139 ASP A CA 1
ATOM 1056 C C . ASP A 1 139 ? 6.148 3.554 4.246 1.00 95.94 139 ASP A C 1
ATOM 1058 O O . ASP A 1 139 ? 6.539 2.496 4.744 1.00 95.94 139 ASP A O 1
ATOM 1062 N N . LEU A 1 140 ? 6.718 4.069 3.146 1.00 95.94 140 LEU A N 1
ATOM 1063 C CA . LEU A 1 140 ? 7.679 3.342 2.298 1.00 95.94 140 LEU A CA 1
ATOM 1064 C C . LEU A 1 140 ? 8.873 2.792 3.081 1.00 95.94 140 LEU A C 1
ATOM 1066 O O . LEU A 1 140 ? 9.227 1.624 2.925 1.00 95.94 140 LEU A O 1
ATOM 1070 N N . THR A 1 141 ? 9.437 3.582 3.994 1.00 96.12 141 THR A N 1
ATOM 1071 C CA . THR A 1 141 ? 10.571 3.168 4.840 1.00 96.12 141 THR A CA 1
ATOM 1072 C C . THR A 1 141 ? 10.245 1.960 5.747 1.00 96.12 141 THR A C 1
ATOM 1074 O O . THR A 1 141 ? 11.147 1.257 6.204 1.00 96.12 141 THR A O 1
ATOM 1077 N N . TYR A 1 142 ? 8.964 1.662 5.986 1.00 96.81 142 TYR A N 1
ATOM 1078 C CA . TYR A 1 142 ? 8.489 0.582 6.863 1.00 96.81 142 TYR A CA 1
ATOM 1079 C C . TYR A 1 142 ? 7.999 -0.662 6.105 1.00 96.81 142 TYR A C 1
ATOM 1081 O O . TYR A 1 142 ? 7.378 -1.542 6.699 1.00 96.81 142 TYR A O 1
ATOM 1089 N N . THR A 1 143 ? 8.273 -0.760 4.804 1.00 96.25 143 THR A N 1
ATOM 1090 C CA . THR A 1 143 ? 7.753 -1.827 3.926 1.00 96.25 143 THR A CA 1
ATOM 1091 C C . THR A 1 143 ? 8.701 -3.008 3.739 1.00 96.25 143 THR A C 1
ATOM 1093 O O . THR A 1 143 ? 8.381 -3.928 2.997 1.00 96.25 143 THR A O 1
ATOM 1096 N N . SER A 1 144 ? 9.859 -3.040 4.408 1.00 94.19 144 SER A N 1
ATOM 1097 C CA . SER A 1 144 ? 10.885 -4.079 4.195 1.00 94.19 144 SER A CA 1
ATOM 1098 C C . SER A 1 144 ? 10.371 -5.513 4.371 1.00 94.19 144 SER A C 1
ATOM 1100 O O . SER A 1 144 ? 10.867 -6.425 3.714 1.00 94.19 144 SER A O 1
ATOM 1102 N N . TRP A 1 145 ? 9.344 -5.711 5.200 1.00 94.75 145 TRP A N 1
ATOM 1103 C CA . TRP A 1 145 ? 8.654 -6.989 5.369 1.00 94.75 145 TRP A CA 1
ATOM 1104 C C . TRP A 1 145 ? 7.987 -7.489 4.078 1.00 94.75 145 TRP A C 1
ATOM 1106 O O . TRP A 1 145 ? 7.881 -8.693 3.889 1.00 94.75 145 TRP A O 1
ATOM 1116 N N . MET A 1 146 ? 7.592 -6.609 3.152 1.00 95.44 146 MET A N 1
ATOM 1117 C CA . MET A 1 146 ? 7.006 -7.011 1.868 1.00 95.44 146 MET A CA 1
ATOM 1118 C C . MET A 1 146 ? 7.956 -7.900 1.068 1.00 95.44 146 MET A C 1
ATOM 1120 O O . MET A 1 146 ? 7.496 -8.770 0.337 1.00 95.44 146 MET A O 1
ATOM 1124 N N . ALA A 1 147 ? 9.270 -7.732 1.252 1.00 94.12 147 ALA A N 1
ATOM 1125 C CA . ALA A 1 147 ? 10.276 -8.580 0.633 1.00 94.12 147 ALA A CA 1
ATOM 1126 C C . ALA A 1 147 ? 10.113 -10.060 0.993 1.00 94.12 147 ALA A C 1
ATOM 1128 O O . ALA A 1 147 ? 10.595 -10.890 0.241 1.00 94.12 147 ALA A O 1
ATOM 1129 N N . SER A 1 148 ? 9.489 -10.417 2.121 1.00 94.44 148 SER A N 1
ATOM 1130 C CA . SER A 1 148 ? 9.302 -11.822 2.505 1.00 94.44 148 SER A CA 1
ATOM 1131 C C . SER A 1 148 ? 8.081 -12.479 1.861 1.00 94.44 148 SER A C 1
ATOM 1133 O O . SER A 1 148 ? 7.886 -13.675 2.059 1.00 94.44 148 SER A O 1
ATOM 1135 N N . LEU A 1 149 ? 7.249 -11.721 1.141 1.00 93.12 149 LEU A N 1
ATOM 1136 C CA . LEU A 1 149 ? 6.037 -12.242 0.517 1.00 93.12 149 LEU A CA 1
ATOM 1137 C C . LEU A 1 149 ? 6.353 -13.038 -0.750 1.00 93.12 149 LEU A C 1
ATOM 1139 O O . LEU A 1 149 ? 7.165 -12.636 -1.586 1.00 93.12 149 LEU A O 1
ATOM 1143 N N . SER A 1 150 ? 5.639 -14.144 -0.920 1.00 92.06 150 SER A N 1
ATOM 1144 C CA . SER A 1 150 ? 5.598 -14.888 -2.170 1.00 92.06 150 SER A CA 1
ATOM 1145 C C . SER A 1 150 ? 4.855 -14.112 -3.259 1.00 92.06 150 SER A C 1
ATOM 1147 O O . SER A 1 150 ? 3.985 -13.274 -2.999 1.00 92.06 150 SER A O 1
ATOM 1149 N N . PHE A 1 151 ? 5.128 -14.460 -4.515 1.00 90.19 151 PHE A N 1
ATOM 1150 C CA . PHE A 1 151 ? 4.410 -13.904 -5.660 1.00 90.19 151 PHE A CA 1
ATOM 1151 C C . PHE A 1 151 ? 2.886 -14.074 -5.555 1.00 90.19 151 PHE A C 1
ATOM 1153 O O . PHE A 1 151 ? 2.116 -13.167 -5.872 1.00 90.19 151 PHE A O 1
ATOM 1160 N N . LEU A 1 152 ? 2.436 -15.238 -5.073 1.00 91.38 152 LEU A N 1
ATOM 1161 C CA . LEU A 1 152 ? 1.016 -15.525 -4.897 1.00 91.38 152 LEU A CA 1
ATOM 1162 C C . LEU A 1 152 ? 0.386 -14.637 -3.816 1.00 91.38 152 LEU A C 1
ATOM 1164 O O . LEU A 1 152 ? -0.750 -14.198 -3.987 1.00 91.38 152 LEU A O 1
ATOM 1168 N N . GLU A 1 153 ? 1.092 -14.353 -2.723 1.00 93.69 153 GLU A N 1
ATOM 1169 C CA . GLU A 1 153 ? 0.609 -13.436 -1.682 1.00 93.69 153 GLU A CA 1
ATOM 1170 C C . GLU A 1 153 ? 0.488 -12.010 -2.216 1.00 93.69 153 GLU A C 1
ATOM 1172 O O . GLU A 1 153 ? -0.546 -11.378 -2.015 1.00 93.69 153 GLU A O 1
ATOM 1177 N N . LEU A 1 154 ? 1.469 -11.544 -2.996 1.00 93.88 154 LEU A N 1
ATOM 1178 C CA . LEU A 1 154 ? 1.408 -10.235 -3.654 1.00 93.88 154 LEU A CA 1
ATOM 1179 C C . LEU A 1 154 ? 0.236 -10.136 -4.633 1.00 93.88 154 LEU A C 1
ATOM 1181 O O . LEU A 1 154 ? -0.492 -9.147 -4.625 1.00 93.88 154 LEU A O 1
ATOM 1185 N N . LYS A 1 155 ? -0.031 -11.181 -5.427 1.00 93.00 155 LYS A N 1
ATOM 1186 C CA . LYS A 1 155 ? -1.231 -11.231 -6.283 1.00 93.00 155 LYS A CA 1
ATOM 1187 C C . LYS A 1 155 ? -2.527 -11.165 -5.483 1.00 93.00 155 LYS A C 1
ATOM 1189 O O . LYS A 1 155 ? -3.531 -10.656 -5.975 1.00 93.00 155 LYS A O 1
ATOM 1194 N N . ASN A 1 156 ? -2.515 -11.672 -4.259 1.00 93.69 156 ASN A N 1
ATOM 1195 C CA . ASN A 1 156 ? -3.667 -11.685 -3.374 1.00 93.69 156 ASN A CA 1
ATOM 1196 C C . ASN A 1 156 ? -3.668 -10.525 -2.374 1.00 93.69 156 ASN A C 1
ATOM 1198 O O . ASN A 1 156 ? -4.430 -10.604 -1.417 1.00 93.69 156 ASN A O 1
ATOM 1202 N N . TRP A 1 157 ? -2.893 -9.457 -2.603 1.00 94.38 157 TRP A N 1
ATOM 1203 C CA . TRP A 1 157 ? -2.748 -8.332 -1.670 1.00 94.38 157 TRP A CA 1
ATOM 1204 C C . TRP A 1 157 ? -4.083 -7.816 -1.112 1.00 94.38 157 TRP A C 1
ATOM 1206 O O . TRP A 1 157 ? -4.222 -7.646 0.090 1.00 94.38 157 TRP A O 1
ATOM 1216 N N . HIS A 1 158 ? -5.097 -7.660 -1.971 1.00 92.81 158 HIS A N 1
ATOM 1217 C CA . HIS A 1 158 ? -6.419 -7.128 -1.597 1.00 92.81 158 HIS A CA 1
ATOM 1218 C C . HIS A 1 158 ? -7.439 -8.188 -1.152 1.00 92.81 158 HIS A C 1
ATOM 1220 O O . HIS A 1 158 ? -8.627 -7.886 -1.034 1.00 92.81 158 HIS A O 1
ATOM 1226 N N . ARG A 1 159 ? -7.033 -9.455 -0.990 1.00 93.56 159 ARG A N 1
ATOM 1227 C CA . ARG A 1 159 ? -7.943 -10.528 -0.551 1.00 93.56 159 ARG A CA 1
ATOM 1228 C C . ARG A 1 159 ? -8.088 -10.616 0.969 1.00 93.56 159 ARG A C 1
ATOM 1230 O O . ARG A 1 159 ? -9.223 -10.801 1.409 1.00 93.56 159 ARG A O 1
ATOM 1237 N N . PRO A 1 160 ? -7.014 -10.537 1.777 1.00 91.00 160 PRO A N 1
ATOM 1238 C CA . PRO A 1 160 ? -7.155 -10.442 3.221 1.00 91.00 160 PRO A CA 1
ATOM 1239 C C . PRO A 1 160 ? -7.970 -9.204 3.600 1.00 91.00 160 PRO A C 1
ATOM 1241 O O . PRO A 1 160 ? -7.753 -8.122 3.068 1.00 91.00 160 PRO A O 1
ATOM 1244 N N . GLN A 1 161 ? -8.908 -9.370 4.530 1.00 89.75 161 GLN A N 1
ATOM 1245 C CA . GLN A 1 161 ? -9.667 -8.270 5.117 1.00 89.75 161 GLN A CA 1
ATOM 1246 C C . GLN A 1 161 ? -9.443 -8.276 6.622 1.00 89.75 161 GLN A C 1
ATOM 1248 O O . GLN A 1 161 ? -9.524 -9.327 7.263 1.00 89.75 161 GLN A O 1
ATOM 1253 N N . VAL A 1 162 ? -9.144 -7.103 7.178 1.00 89.69 162 VAL A N 1
ATOM 1254 C CA . VAL A 1 162 ? -8.863 -6.932 8.602 1.00 89.69 162 VAL A CA 1
ATOM 1255 C C . VAL A 1 162 ? -9.891 -5.983 9.202 1.00 89.69 162 VAL A C 1
ATOM 1257 O O . VAL A 1 162 ? -9.987 -4.824 8.810 1.00 89.69 162 VAL A O 1
ATOM 1260 N N . ASP A 1 163 ? -10.619 -6.474 10.202 1.00 92.81 163 ASP A N 1
ATOM 1261 C CA . ASP A 1 163 ? -11.529 -5.677 11.020 1.00 92.81 163 ASP A CA 1
ATOM 1262 C C . ASP A 1 163 ? -11.052 -5.668 12.474 1.00 92.81 163 ASP A C 1
ATOM 1264 O O . ASP A 1 163 ? -10.626 -6.688 13.024 1.00 92.81 163 ASP A O 1
ATOM 1268 N N . VAL A 1 164 ? -11.171 -4.516 13.132 1.00 95.31 164 VAL A N 1
ATOM 1269 C CA . VAL A 1 164 ? -10.804 -4.354 14.541 1.00 95.31 164 VAL A CA 1
ATOM 1270 C C . VAL A 1 164 ? -12.070 -4.304 15.386 1.00 95.31 164 VAL A C 1
ATOM 1272 O O . VAL A 1 164 ? -12.914 -3.429 15.215 1.00 95.31 164 VAL A O 1
ATOM 1275 N N . SER A 1 165 ? -12.201 -5.221 16.345 1.00 96.38 165 SER A N 1
ATOM 1276 C CA . SER A 1 165 ? -13.330 -5.256 17.281 1.00 96.38 165 SER A CA 1
ATOM 1277 C C . SER A 1 165 ? -12.848 -5.063 18.715 1.00 96.38 165 SER A C 1
ATOM 1279 O O . SER A 1 165 ? -12.202 -5.933 19.298 1.00 96.38 165 SER A O 1
ATOM 1281 N N . VAL A 1 166 ? -13.199 -3.926 19.307 1.00 95.62 166 VAL A N 1
ATOM 1282 C CA . VAL A 1 166 ? -12.861 -3.550 20.680 1.00 95.62 166 VAL A CA 1
ATOM 1283 C C . VAL A 1 166 ? -14.057 -3.823 21.581 1.00 95.62 166 VAL A C 1
ATOM 1285 O O . VAL A 1 166 ? -15.159 -3.350 21.318 1.00 95.62 166 VAL A O 1
ATOM 1288 N N . ILE A 1 167 ? -13.849 -4.565 22.667 1.00 93.88 167 ILE A N 1
ATOM 1289 C CA . ILE A 1 167 ? -14.860 -4.780 23.709 1.00 93.88 167 ILE A CA 1
ATOM 1290 C C . ILE A 1 167 ? -14.435 -3.982 24.941 1.00 93.88 167 ILE A C 1
ATOM 1292 O O . ILE A 1 167 ? -13.331 -4.182 25.448 1.00 93.88 167 ILE A O 1
ATOM 1296 N N . THR A 1 168 ? -15.289 -3.080 25.426 1.00 92.94 168 THR A N 1
ATOM 1297 C CA . THR A 1 168 ? -14.971 -2.233 26.586 1.00 92.94 168 THR A CA 1
ATOM 1298 C C . THR A 1 168 ? -16.165 -2.044 27.524 1.00 92.94 168 THR A C 1
ATOM 1300 O O . THR A 1 168 ? -17.322 -2.192 27.130 1.00 92.94 168 THR A O 1
ATOM 1303 N N . LYS A 1 169 ? -15.852 -1.745 28.788 1.00 89.75 169 LYS A N 1
ATOM 1304 C CA . LYS A 1 169 ? -16.797 -1.424 29.864 1.00 89.75 169 LYS A CA 1
ATOM 1305 C C . LYS A 1 169 ? -16.352 -0.123 30.538 1.00 89.75 169 LYS A C 1
ATOM 1307 O O . LYS A 1 169 ? -16.456 0.914 29.910 1.00 89.75 169 LYS A O 1
ATOM 1312 N N . ASP A 1 170 ? -15.713 -0.200 31.706 1.00 90.25 170 ASP A N 1
ATOM 1313 C CA . ASP A 1 170 ? -15.349 0.985 32.498 1.00 90.25 170 ASP A CA 1
ATOM 1314 C C . ASP A 1 170 ? -13.826 1.142 32.591 1.00 90.25 170 ASP A C 1
ATOM 1316 O O . ASP A 1 170 ? -13.213 0.957 33.647 1.00 90.25 170 ASP A O 1
ATOM 1320 N N . ARG A 1 171 ? -13.161 1.328 31.442 1.00 91.81 171 ARG A N 1
ATOM 1321 C CA . ARG A 1 171 ? -11.685 1.361 31.357 1.00 91.81 171 ARG A CA 1
ATOM 1322 C C . ARG A 1 171 ? -11.171 2.483 30.449 1.00 91.81 171 ARG A C 1
ATOM 1324 O O . ARG A 1 171 ? -10.411 2.201 29.513 1.00 91.81 171 ARG A O 1
ATOM 1331 N N . PRO A 1 172 ? -11.479 3.754 30.750 1.00 94.69 172 PRO A N 1
ATOM 1332 C CA . PRO A 1 172 ? -11.198 4.869 29.848 1.00 94.69 172 PRO A CA 1
ATOM 1333 C C . PRO A 1 172 ? -9.700 5.026 29.562 1.00 94.69 172 PRO A C 1
ATOM 1335 O O . PRO A 1 172 ? -9.296 5.186 28.413 1.00 94.69 172 PRO A O 1
ATOM 1338 N N . LYS A 1 173 ? -8.834 4.853 30.572 1.00 96.69 173 LYS A N 1
ATOM 1339 C CA . LYS A 1 173 ? -7.369 4.920 30.397 1.00 96.69 173 LYS A CA 1
ATOM 1340 C C . LYS A 1 173 ? -6.829 3.858 29.434 1.00 96.69 173 LYS A C 1
ATOM 1342 O O . LYS A 1 173 ? -5.980 4.153 28.596 1.00 96.69 173 LYS A O 1
ATOM 1347 N N . SER A 1 174 ? -7.313 2.618 29.553 1.00 95.88 174 SER A N 1
ATOM 1348 C CA . SER A 1 174 ? -6.876 1.522 28.676 1.00 95.88 174 SER A CA 1
ATOM 1349 C C . SER A 1 174 ? -7.399 1.713 27.258 1.00 95.88 174 SER A C 1
ATOM 1351 O O . SER A 1 174 ? -6.638 1.528 26.310 1.00 95.88 174 SER A O 1
ATOM 1353 N N . LEU A 1 175 ? -8.663 2.132 27.124 1.00 96.50 175 LEU A N 1
ATOM 1354 C CA . LEU A 1 175 ? -9.268 2.444 25.836 1.00 96.50 175 LEU A CA 1
ATOM 1355 C C . LEU A 1 175 ? -8.503 3.565 25.132 1.00 96.50 175 LEU A C 1
ATOM 1357 O O . LEU A 1 175 ? -8.139 3.404 23.974 1.00 96.50 175 LEU A O 1
ATOM 1361 N N . ARG A 1 176 ? -8.181 4.651 25.844 1.00 96.88 176 ARG A N 1
ATOM 1362 C CA . ARG A 1 176 ? -7.413 5.777 25.303 1.00 96.88 176 ARG A CA 1
ATOM 1363 C C . ARG A 1 176 ? -6.059 5.333 24.756 1.00 96.88 176 ARG A C 1
ATOM 1365 O O . ARG A 1 176 ? -5.718 5.662 23.629 1.00 96.88 176 ARG A O 1
ATOM 1372 N N . ARG A 1 177 ? -5.314 4.527 25.520 1.00 96.88 177 ARG A N 1
ATOM 1373 C CA . ARG A 1 177 ? -4.033 3.973 25.056 1.00 96.88 177 ARG A CA 1
ATOM 1374 C C . ARG A 1 177 ? -4.206 3.115 23.798 1.00 96.88 177 ARG A C 1
ATOM 1376 O O . ARG A 1 177 ? -3.395 3.224 22.885 1.00 96.88 177 ARG A O 1
ATOM 1383 N N . LEU A 1 178 ? -5.248 2.282 23.751 1.00 96.88 178 LEU A N 1
ATOM 1384 C CA . LEU A 1 178 ? -5.534 1.424 22.602 1.00 96.88 178 LEU A CA 1
ATOM 1385 C C . LEU A 1 178 ? -5.862 2.245 21.350 1.00 96.88 178 LEU A C 1
ATOM 1387 O O . LEU A 1 178 ? -5.213 2.052 20.329 1.00 96.88 178 LEU A O 1
ATOM 1391 N N . ILE A 1 179 ? -6.821 3.172 21.426 1.00 95.62 179 ILE A N 1
ATOM 1392 C CA . ILE A 1 179 ? -7.222 3.984 20.266 1.00 95.62 179 ILE A CA 1
ATOM 1393 C C . ILE A 1 179 ? -6.076 4.875 19.780 1.00 95.62 179 ILE A C 1
ATOM 1395 O O . ILE A 1 179 ? -5.905 5.024 18.577 1.00 95.62 179 ILE A O 1
ATOM 1399 N N . THR A 1 180 ? -5.231 5.396 20.681 1.00 95.94 180 THR A N 1
ATOM 1400 C CA . THR A 1 180 ? -4.015 6.122 20.289 1.00 95.94 180 THR A CA 1
ATOM 1401 C C . THR A 1 180 ? -3.053 5.213 19.527 1.00 95.94 180 THR A C 1
ATOM 1403 O O . THR A 1 180 ? -2.580 5.599 18.462 1.00 95.94 180 THR A O 1
ATOM 1406 N N . SER A 1 181 ? -2.805 3.997 20.026 1.00 95.81 181 SER A N 1
ATOM 1407 C CA . SER A 1 181 ? -1.943 3.024 19.346 1.00 95.81 181 SER A CA 1
ATOM 1408 C C . SER A 1 181 ? -2.482 2.650 17.964 1.00 95.81 181 SER A C 1
ATOM 1410 O O . SER A 1 181 ? -1.708 2.602 17.012 1.00 95.81 181 SER A O 1
ATOM 1412 N N . LEU A 1 182 ? -3.792 2.404 17.853 1.00 95.19 182 LEU A N 1
ATOM 1413 C CA . LEU A 1 182 ? -4.453 2.061 16.593 1.00 95.19 182 LEU A CA 1
ATOM 1414 C C . LEU A 1 182 ? -4.409 3.223 15.597 1.00 95.19 182 LEU A C 1
ATOM 1416 O O . LEU A 1 182 ? -4.117 3.001 14.430 1.00 95.19 182 LEU A O 1
ATOM 1420 N N . SER A 1 183 ? -4.637 4.461 16.046 1.00 93.62 183 SER A N 1
ATOM 1421 C CA . SER A 1 183 ? -4.540 5.646 15.184 1.00 93.62 183 SER A CA 1
ATOM 1422 C C . SER A 1 183 ? -3.145 5.827 14.586 1.00 93.62 183 SER A C 1
ATOM 1424 O O . SER A 1 183 ? -3.036 6.261 13.446 1.00 93.62 183 SER A O 1
ATOM 1426 N N . SER A 1 184 ? -2.093 5.506 15.347 1.00 92.94 184 SER A N 1
ATOM 1427 C CA . SER A 1 184 ? -0.693 5.650 14.916 1.00 92.94 184 SER A CA 1
ATOM 1428 C C . SER A 1 184 ? -0.126 4.444 14.160 1.00 92.94 184 SER A C 1
ATOM 1430 O O . SER A 1 184 ? 1.036 4.470 13.748 1.00 92.94 184 SER A O 1
ATOM 1432 N N . ALA A 1 185 ? -0.897 3.361 14.048 1.00 94.12 185 ALA A N 1
ATOM 1433 C CA . ALA A 1 185 ? -0.473 2.168 13.333 1.00 94.12 185 ALA A CA 1
ATOM 1434 C C . ALA A 1 185 ? -0.437 2.420 11.818 1.00 94.12 185 ALA A C 1
ATOM 1436 O O . ALA A 1 185 ? -1.125 3.302 11.305 1.00 94.12 185 ALA A O 1
ATOM 1437 N N . ARG A 1 186 ? 0.384 1.633 11.115 1.00 93.62 186 ARG A N 1
ATOM 1438 C CA . ARG A 1 186 ? 0.525 1.687 9.656 1.00 93.62 186 ARG A CA 1
ATOM 1439 C C . ARG A 1 186 ? -0.289 0.574 9.042 1.00 93.62 186 ARG A C 1
ATOM 1441 O O . ARG A 1 186 ? -0.027 -0.597 9.308 1.00 93.62 186 ARG A O 1
ATOM 1448 N N . PHE A 1 187 ? -1.264 0.970 8.242 1.00 92.75 187 PHE A N 1
ATOM 1449 C CA . PHE A 1 187 ? -2.112 0.059 7.487 1.00 92.75 187 PHE A CA 1
ATOM 1450 C C . PHE A 1 187 ? -1.776 0.084 5.993 1.00 92.75 187 PHE A C 1
ATOM 1452 O O . PHE A 1 187 ? -2.468 -0.554 5.216 1.00 92.75 187 PHE A O 1
ATOM 1459 N N . PHE A 1 188 ? -0.712 0.792 5.584 1.00 93.00 188 PHE A N 1
ATOM 1460 C CA . PHE A 1 188 ? -0.169 0.765 4.221 1.00 93.00 188 PHE A CA 1
ATOM 1461 C C . PHE A 1 188 ? -1.215 1.047 3.125 1.00 93.00 188 PHE A C 1
ATOM 1463 O O . PHE A 1 188 ? -1.136 0.503 2.028 1.00 93.00 188 PHE A O 1
ATOM 1470 N N . GLY A 1 189 ? -2.182 1.921 3.425 1.00 89.06 189 GLY A N 1
ATOM 1471 C CA . GLY A 1 189 ? -3.269 2.302 2.518 1.00 89.06 189 GLY A CA 1
ATOM 1472 C C . GLY A 1 189 ? -4.548 1.466 2.647 1.00 89.06 189 GLY A C 1
ATOM 1473 O O . GLY A 1 189 ? -5.548 1.808 2.013 1.00 89.06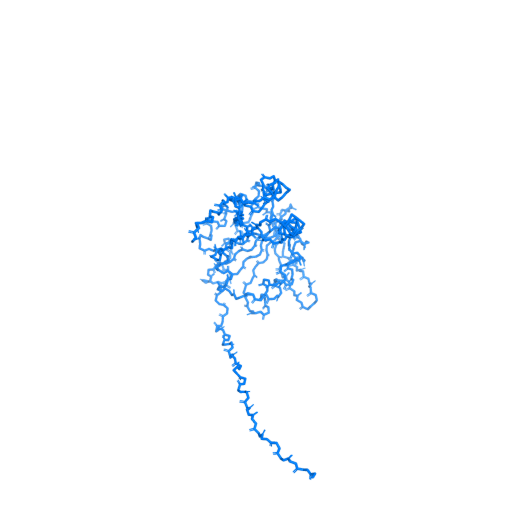 189 GLY A O 1
ATOM 1474 N N . ASP A 1 190 ? -4.559 0.421 3.479 1.00 90.81 190 ASP A N 1
ATOM 1475 C CA . ASP A 1 190 ? -5.758 -0.378 3.721 1.00 90.81 190 ASP A CA 1
ATOM 1476 C C . ASP A 1 190 ? -6.828 0.417 4.475 1.00 90.81 190 ASP A C 1
ATOM 1478 O O . ASP A 1 190 ? -6.555 1.231 5.360 1.00 90.81 190 ASP A O 1
ATOM 1482 N N . THR A 1 191 ? -8.086 0.129 4.141 1.00 91.75 191 THR A N 1
ATOM 1483 C CA . THR A 1 191 ? -9.253 0.639 4.863 1.00 91.75 191 THR A CA 1
ATOM 1484 C C . THR A 1 191 ? -9.778 -0.440 5.803 1.00 91.75 191 THR A C 1
ATOM 1486 O O . THR A 1 191 ? -10.177 -1.511 5.349 1.00 91.75 191 THR A O 1
ATOM 1489 N N . LEU A 1 192 ? -9.811 -0.157 7.106 1.00 94.25 192 LEU A N 1
ATOM 1490 C CA . LEU A 1 192 ? -10.220 -1.102 8.145 1.00 94.25 192 LEU A CA 1
ATOM 1491 C C . LEU A 1 192 ? -11.474 -0.614 8.864 1.00 94.25 192 LEU A C 1
ATOM 1493 O O . LEU A 1 192 ? -11.570 0.557 9.245 1.00 94.25 192 LEU A O 1
ATOM 1497 N N . SER A 1 193 ? -12.408 -1.523 9.142 1.00 95.12 193 SER A N 1
ATOM 1498 C CA . SER A 1 193 ? -13.552 -1.203 9.997 1.00 95.12 193 SER A CA 1
ATOM 1499 C C . SER A 1 193 ? -13.167 -1.302 11.469 1.00 95.12 193 SER A C 1
ATOM 1501 O O . SER A 1 193 ? -12.575 -2.292 11.905 1.00 95.12 193 SER A O 1
ATOM 1503 N N . LEU A 1 194 ? -13.575 -0.314 12.266 1.00 96.69 194 LEU A N 1
ATOM 1504 C CA . LEU A 1 194 ? -13.438 -0.347 13.720 1.00 96.69 194 LEU A CA 1
ATOM 1505 C C . LEU A 1 194 ? -14.807 -0.509 14.382 1.00 96.69 194 LEU A C 1
ATOM 1507 O O . LEU A 1 194 ? -15.707 0.306 14.195 1.00 96.69 194 LEU A O 1
ATOM 1511 N N . ARG A 1 195 ? -14.969 -1.545 15.203 1.00 97.06 195 ARG A N 1
ATOM 1512 C CA . ARG A 1 195 ? -16.194 -1.801 15.963 1.00 97.06 195 ARG A CA 1
ATOM 1513 C C . ARG A 1 195 ? -15.945 -1.687 17.459 1.00 97.06 195 ARG A C 1
ATOM 1515 O O . ARG A 1 195 ? -15.163 -2.451 18.016 1.00 97.06 195 ARG A O 1
ATOM 1522 N N . PHE A 1 196 ? -16.677 -0.808 18.129 1.00 96.62 196 PHE A N 1
ATOM 1523 C CA . PHE A 1 196 ? -16.770 -0.773 19.584 1.00 96.62 196 PHE A CA 1
ATOM 1524 C C . PHE A 1 196 ? -17.996 -1.555 20.046 1.00 96.62 196 PHE A C 1
ATOM 1526 O O . PHE A 1 196 ? -19.124 -1.220 19.700 1.00 96.62 196 PHE A O 1
ATOM 1533 N N . ASN A 1 197 ? -17.781 -2.580 20.862 1.00 94.94 197 ASN A N 1
ATOM 1534 C CA . ASN A 1 197 ? -18.831 -3.289 21.578 1.00 94.94 197 ASN A CA 1
ATOM 1535 C C . ASN A 1 197 ? -18.793 -2.835 23.040 1.00 94.94 197 ASN A C 1
ATOM 1537 O O . ASN A 1 197 ? -17.874 -3.188 23.786 1.00 94.94 197 ASN A O 1
ATOM 1541 N N . ILE A 1 198 ? -19.775 -2.030 23.428 1.00 92.69 198 ILE A N 1
ATOM 1542 C CA . ILE A 1 198 ? -19.835 -1.356 24.724 1.00 92.69 198 ILE A CA 1
ATOM 1543 C C . ILE A 1 198 ? -20.886 -2.003 25.625 1.00 92.69 198 ILE A C 1
ATOM 1545 O O . ILE A 1 198 ? -21.987 -2.323 25.183 1.00 92.69 198 ILE A O 1
ATOM 1549 N N . ASP A 1 199 ? -20.545 -2.243 26.890 1.00 88.62 199 ASP A N 1
ATOM 1550 C CA . ASP A 1 199 ? -21.509 -2.694 27.905 1.00 88.62 199 ASP A CA 1
ATOM 1551 C C . ASP A 1 199 ? -22.570 -1.598 28.156 1.00 88.62 199 ASP A C 1
ATOM 1553 O O . ASP A 1 199 ? -22.289 -0.408 28.035 1.00 88.62 199 ASP A O 1
ATOM 1557 N N . GLN A 1 200 ? -23.800 -1.972 28.512 1.00 81.25 200 GLN A N 1
ATOM 1558 C CA . GLN A 1 200 ? -24.846 -1.000 28.864 1.00 81.25 200 GLN A CA 1
ATOM 1559 C C . GLN A 1 200 ? -24.496 -0.151 30.091 1.00 81.25 200 GLN A C 1
ATOM 1561 O O . GLN A 1 200 ? -24.953 0.980 30.206 1.00 81.25 200 GLN A O 1
ATOM 1566 N N . SER A 1 201 ? -23.694 -0.695 31.003 1.00 85.06 201 SER A N 1
ATOM 1567 C CA . SER A 1 201 ? -23.303 -0.039 32.255 1.00 85.06 201 SER A CA 1
ATOM 1568 C C . SER A 1 201 ? -21.980 0.728 32.137 1.00 85.06 201 SER A C 1
ATOM 1570 O O . SER A 1 201 ? -21.154 0.626 33.040 1.00 85.06 201 SER A O 1
ATOM 1572 N N . LEU A 1 202 ? -21.770 1.424 31.012 1.00 86.81 202 LEU A N 1
ATOM 1573 C CA . LEU A 1 202 ? -20.548 2.178 30.716 1.00 86.81 202 LEU A CA 1
ATOM 1574 C C . LEU A 1 202 ? -20.433 3.453 31.561 1.00 86.81 202 LEU A C 1
ATOM 1576 O O . LEU A 1 202 ? -21.401 4.205 31.690 1.00 86.81 202 LEU A O 1
ATOM 1580 N N . ASP A 1 203 ? -19.233 3.746 32.056 1.00 91.75 203 ASP A N 1
ATOM 1581 C CA . ASP A 1 203 ? -18.928 5.051 32.639 1.00 91.75 203 ASP A CA 1
ATOM 1582 C C . ASP A 1 203 ? -18.934 6.181 31.584 1.00 91.75 203 ASP A C 1
ATOM 1584 O O . ASP A 1 203 ? -18.669 5.968 30.395 1.00 91.75 203 ASP A O 1
ATOM 1588 N N . TYR A 1 204 ? -19.214 7.407 32.039 1.00 93.31 204 TYR A N 1
ATOM 1589 C CA . TYR A 1 204 ? -19.324 8.587 31.177 1.00 93.31 204 TYR A CA 1
ATOM 1590 C C . TYR A 1 204 ? -18.041 8.881 30.385 1.00 93.31 204 TYR A C 1
ATOM 1592 O O . TYR A 1 204 ? -18.116 9.268 29.220 1.00 93.31 204 TYR A O 1
ATOM 1600 N N . GLU A 1 205 ? -16.861 8.696 30.985 1.00 95.44 205 GLU A N 1
ATOM 1601 C CA . GLU A 1 205 ? -15.587 8.980 30.320 1.00 95.44 205 GLU A CA 1
ATOM 1602 C C . GLU A 1 205 ? -15.352 7.991 29.172 1.00 95.44 205 GLU A C 1
ATOM 1604 O O . GLU A 1 205 ? -15.010 8.401 28.060 1.00 95.44 205 GLU A O 1
ATOM 1609 N N . THR A 1 206 ? -15.598 6.697 29.399 1.00 94.38 206 THR A N 1
ATOM 1610 C CA . THR A 1 206 ? -15.501 5.683 28.340 1.00 94.38 206 THR A CA 1
ATOM 1611 C C . THR A 1 206 ? -16.528 5.939 27.236 1.00 94.38 206 THR A C 1
ATOM 1613 O O . THR A 1 206 ? -16.183 5.862 26.055 1.00 94.38 206 THR A O 1
ATOM 1616 N N . GLN A 1 207 ? -17.767 6.296 27.591 1.00 93.75 207 GLN A N 1
ATOM 1617 C CA . GLN A 1 207 ? -18.809 6.614 26.612 1.00 93.75 207 GLN A CA 1
ATOM 1618 C C . GLN A 1 207 ? -18.395 7.810 25.747 1.00 93.75 207 GLN A C 1
ATOM 1620 O O . GLN A 1 207 ? -18.460 7.749 24.517 1.00 93.75 207 GLN A O 1
ATOM 1625 N N . HIS A 1 208 ? -17.902 8.874 26.381 1.00 94.69 208 HIS A N 1
ATOM 1626 C CA . HIS A 1 208 ? -17.429 10.061 25.686 1.00 94.69 208 HIS A CA 1
ATOM 1627 C C . HIS A 1 208 ? -16.274 9.737 24.730 1.00 94.69 208 HIS A C 1
ATOM 1629 O O . HIS A 1 208 ? -16.276 10.224 23.600 1.00 94.69 208 HIS A O 1
ATOM 1635 N N . LEU A 1 209 ? -15.309 8.907 25.147 1.00 95.50 209 LEU A N 1
ATOM 1636 C CA . LEU A 1 209 ? -14.203 8.471 24.289 1.00 95.50 209 LEU A CA 1
ATOM 1637 C C . LEU A 1 209 ? -14.697 7.725 23.045 1.00 95.50 209 LEU A C 1
ATOM 1639 O O . LEU A 1 209 ? -14.222 8.016 21.955 1.00 95.50 209 LEU A O 1
ATOM 1643 N N . VAL A 1 210 ? -15.642 6.792 23.192 1.00 94.62 210 VAL A N 1
ATOM 1644 C CA . VAL A 1 210 ? -16.154 5.993 22.066 1.00 94.62 210 VAL A CA 1
ATOM 1645 C C . VAL A 1 210 ? -16.914 6.858 21.059 1.00 94.62 210 VAL A C 1
ATOM 1647 O O . VAL A 1 210 ? -16.673 6.742 19.861 1.00 94.62 210 VAL A O 1
ATOM 1650 N N . HIS A 1 211 ? -17.810 7.735 21.518 1.00 92.81 211 HIS A N 1
ATOM 1651 C CA . HIS A 1 211 ? -18.668 8.511 20.613 1.00 92.81 211 HIS A CA 1
ATOM 1652 C C . HIS A 1 211 ? -17.968 9.687 19.924 1.00 92.81 211 HIS A C 1
ATOM 1654 O O . HIS A 1 211 ? -18.430 10.120 18.873 1.00 92.81 211 HIS A O 1
ATOM 1660 N N . HIS A 1 212 ? -16.868 10.196 20.486 1.00 93.56 212 HIS A N 1
ATOM 1661 C CA . HIS A 1 212 ? -16.121 11.324 19.912 1.00 93.56 212 HIS A CA 1
ATOM 1662 C C . HIS A 1 212 ? -14.817 10.901 19.229 1.00 93.56 212 HIS A C 1
ATOM 1664 O O . HIS A 1 212 ? -14.027 11.753 18.825 1.00 93.56 212 HIS A O 1
ATOM 1670 N N . TYR A 1 213 ? -14.554 9.598 19.120 1.00 94.88 213 TYR A N 1
ATOM 1671 C CA . TYR A 1 213 ? -13.366 9.115 18.439 1.00 94.88 213 TYR A CA 1
ATOM 1672 C C . TYR A 1 213 ? -13.542 9.146 16.919 1.00 94.88 213 TYR A C 1
ATOM 1674 O O . TYR A 1 213 ? -14.443 8.512 16.370 1.00 94.88 213 TYR A O 1
ATOM 1682 N N . THR A 1 214 ? -12.622 9.829 16.241 1.00 94.25 214 THR A N 1
ATOM 1683 C CA . THR A 1 214 ? -12.513 9.822 14.780 1.00 94.25 214 THR A CA 1
ATOM 1684 C C . THR A 1 214 ? -11.497 8.773 14.349 1.00 94.25 214 THR A C 1
ATOM 1686 O O . THR A 1 214 ? -10.320 8.857 14.705 1.00 94.25 214 THR A O 1
ATOM 1689 N N . TRP A 1 215 ? -11.941 7.800 13.555 1.00 94.50 215 TRP A N 1
ATOM 1690 C CA . TRP A 1 215 ? -11.075 6.782 12.966 1.00 94.50 215 TRP A CA 1
ATOM 1691 C C . TRP A 1 215 ? -10.576 7.246 11.592 1.00 94.50 215 TRP A C 1
ATOM 1693 O O . TRP A 1 215 ? -11.395 7.430 10.693 1.00 94.50 215 TRP A O 1
ATOM 1703 N N . PRO A 1 216 ? -9.262 7.459 11.405 1.00 92.25 216 PRO A N 1
ATOM 1704 C CA . PRO A 1 216 ? -8.739 7.960 10.135 1.00 92.25 216 PRO A CA 1
ATOM 1705 C C . PRO A 1 216 ? -8.650 6.881 9.047 1.00 92.25 216 PRO A C 1
ATOM 1707 O O . PRO A 1 216 ? -8.482 7.221 7.882 1.00 92.25 216 PRO A O 1
ATOM 1710 N N . HIS A 1 217 ? -8.782 5.599 9.408 1.00 92.75 217 HIS A N 1
ATOM 1711 C CA . HIS A 1 217 ? -8.499 4.472 8.512 1.00 92.75 217 HIS A CA 1
ATOM 1712 C C . HIS A 1 217 ? -9.754 3.737 8.019 1.00 92.75 217 HIS A C 1
ATOM 1714 O O . HIS A 1 217 ? -9.640 2.653 7.460 1.00 92.75 217 HIS A O 1
ATOM 1720 N N . GLY A 1 218 ? -10.962 4.277 8.232 1.00 93.56 218 GLY A N 1
ATOM 1721 C CA . GLY A 1 218 ? -12.196 3.658 7.737 1.00 93.56 218 GLY A CA 1
ATOM 1722 C C . GLY A 1 218 ? -13.451 3.958 8.563 1.00 93.56 218 GLY A C 1
ATOM 1723 O O . GLY A 1 218 ? -13.497 4.943 9.303 1.00 93.56 218 GLY A O 1
ATOM 1724 N N . PRO A 1 219 ? -14.500 3.124 8.449 1.00 95.12 219 PRO A N 1
ATOM 1725 C CA . PRO A 1 219 ? -15.747 3.318 9.180 1.00 95.12 219 PRO A CA 1
ATOM 1726 C C . PRO A 1 219 ? -15.649 2.894 10.654 1.00 95.12 219 PRO A C 1
ATOM 1728 O O . PRO A 1 219 ? -14.920 1.965 11.011 1.00 95.12 219 PRO A O 1
ATOM 1731 N N . VAL A 1 220 ? -16.456 3.540 11.505 1.00 96.00 220 VAL A N 1
ATOM 1732 C CA . VAL A 1 220 ? -16.630 3.185 12.923 1.00 96.00 220 VAL A CA 1
ATOM 1733 C C . VAL A 1 220 ? -18.054 2.719 13.182 1.00 96.00 220 VAL A C 1
ATOM 1735 O O . VAL A 1 220 ? -19.016 3.369 12.776 1.00 96.00 220 VAL A O 1
ATOM 1738 N N . PHE A 1 221 ? -18.190 1.626 13.925 1.00 95.94 221 PHE A N 1
ATOM 1739 C CA . PHE A 1 221 ? -19.467 1.081 14.367 1.00 95.94 221 PHE A CA 1
ATOM 1740 C C . PHE A 1 221 ? -19.492 0.979 15.890 1.00 95.94 221 PHE A C 1
ATOM 1742 O O . PHE A 1 221 ? -18.563 0.446 16.493 1.00 95.94 221 PHE A O 1
ATOM 1749 N N . VAL A 1 222 ? -20.572 1.437 16.520 1.00 94.62 222 VAL A N 1
ATOM 1750 C CA . VAL A 1 222 ? -20.768 1.319 17.971 1.00 94.62 222 VAL A CA 1
ATOM 1751 C C . VAL A 1 222 ? -21.970 0.425 18.235 1.00 94.62 222 VAL A C 1
ATOM 1753 O O . VAL A 1 222 ? -23.058 0.668 17.720 1.00 94.62 222 VAL A O 1
ATOM 1756 N N . HIS A 1 223 ? -21.771 -0.616 19.036 1.00 93.94 223 HIS A N 1
ATOM 1757 C CA . HIS A 1 223 ? -22.796 -1.585 19.388 1.00 93.94 223 HIS A CA 1
ATOM 1758 C C . HIS A 1 223 ? -22.907 -1.720 20.906 1.00 93.94 223 HIS A C 1
ATOM 1760 O O . HIS A 1 223 ? -21.928 -2.026 21.586 1.00 93.94 223 HIS A O 1
ATOM 1766 N N . HIS A 1 224 ? -24.113 -1.526 21.436 1.00 89.25 224 HIS A N 1
ATOM 1767 C CA . HIS A 1 224 ? -24.401 -1.741 22.850 1.00 89.25 224 HIS A CA 1
ATOM 1768 C C . HIS A 1 224 ? -24.737 -3.210 23.114 1.00 89.25 224 HIS A C 1
ATOM 1770 O O . HIS A 1 224 ? -25.687 -3.757 22.558 1.00 89.25 224 HIS A O 1
ATOM 1776 N N . ARG A 1 225 ? -23.982 -3.850 24.005 1.00 82.56 225 ARG A N 1
ATOM 1777 C CA . ARG A 1 225 ? -24.223 -5.227 24.427 1.00 82.56 225 ARG A CA 1
ATOM 1778 C C . ARG A 1 225 ? -25.235 -5.253 25.569 1.00 82.56 225 ARG A C 1
ATOM 1780 O O . ARG A 1 225 ? -24.922 -4.849 26.687 1.00 82.56 225 ARG A O 1
ATOM 1787 N N . VAL A 1 226 ? -26.424 -5.791 25.302 1.00 74.94 226 VAL A N 1
ATOM 1788 C CA . VAL A 1 226 ? -27.420 -6.113 26.334 1.00 74.94 226 VAL A CA 1
ATOM 1789 C C . VAL A 1 226 ? -26.973 -7.375 27.070 1.00 74.94 226 VAL A C 1
ATOM 1791 O O . VAL A 1 226 ? -26.787 -8.425 26.450 1.00 74.94 226 VAL A O 1
ATOM 1794 N N . LYS A 1 227 ? -26.801 -7.309 28.393 1.00 65.06 227 LYS A N 1
ATOM 1795 C CA . LYS A 1 227 ? -26.704 -8.531 29.202 1.00 65.06 227 LYS A CA 1
ATOM 1796 C C . LYS A 1 227 ? -28.111 -9.105 29.322 1.00 65.06 227 LYS A C 1
ATOM 1798 O O . LYS A 1 227 ? -28.896 -8.631 30.133 1.00 65.06 227 LYS A O 1
ATOM 1803 N N . SER A 1 228 ? -28.445 -10.089 28.491 1.00 53.41 228 SER A N 1
ATOM 1804 C CA . SER A 1 228 ? -29.620 -10.922 28.761 1.00 53.41 228 SER A CA 1
ATOM 1805 C C . SER A 1 228 ? -29.326 -11.702 30.040 1.00 53.41 228 SER A C 1
ATOM 1807 O O . SER A 1 228 ? -28.361 -12.465 30.085 1.00 53.41 228 SER A O 1
ATOM 1809 N N . GLY A 1 229 ? -30.075 -11.385 31.096 1.00 56.94 229 GLY A N 1
ATOM 1810 C CA . GLY A 1 229 ? -29.939 -11.991 32.414 1.00 56.94 229 GLY A CA 1
ATOM 1811 C C . GLY A 1 229 ? -30.250 -13.484 32.376 1.00 56.94 229 GLY A C 1
ATOM 1812 O 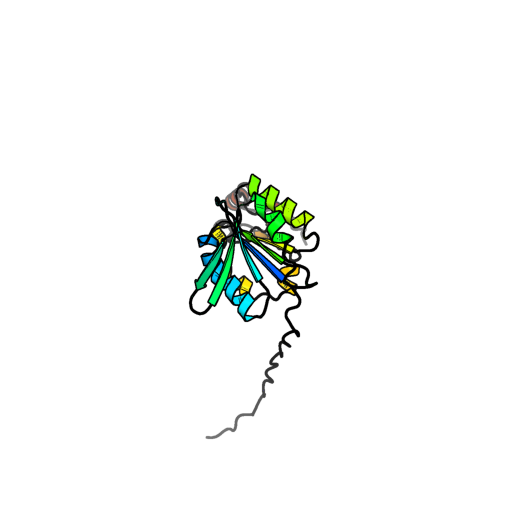O . GLY A 1 229 ? -31.156 -13.910 31.660 1.00 56.94 229 GLY A O 1
ATOM 1813 N N . GLY A 1 230 ? -29.465 -14.248 33.132 1.00 41.72 230 GLY A N 1
ATOM 1814 C CA . GLY A 1 230 ? -29.884 -15.530 33.691 1.00 41.72 230 GLY A CA 1
ATOM 1815 C C . GLY A 1 230 ? -30.444 -15.303 35.084 1.00 41.72 230 GLY A C 1
ATOM 1816 O O . GLY A 1 230 ? -29.955 -14.354 35.743 1.00 41.72 230 GLY A O 1
#

Sequence (230 aa):
MGEKGPDIGSEARLAQSIDHPSAPSGQMYLVLPTVQDLRELAPVACGFLKQGYLMKILLYGLGTHSAADFLQQDTCILPYTRSSFSALPDILVDDHDLGPIATEVIITSDMGPSEALFLKATIKRQFPLATHIQLPREDLTYTSWMASLSFLELKNWHRPQVDVSVITKDRPKSLRRLITSLSSARFFGDTLSLRFNIDQSLDYETQHLVHHYTWPHGPVFVHHRVKSGG